Protein AF-A0A0C9XAR7-F1 (afdb_monomer)

Sequence (358 aa):
MSEPEGSLRTRGPNNNNMKGKNQYKDRPPPDDPQVAELLKKYHREGITDRKVLSQLFASEHGLTLSESTIVRRKKKLGLRASRLTTLELSCDVKRQLVLDQMAKDPKGLIGPRTVKQGIFKDTGVQLTRDWIIEEMRKIDPVGYAARGSKHVKARREQRLAEVGIPSSLSSGLTRELVLSSDLSEPQTMIPADMPTISSDRHPESPRGPSLINDIHSLDAVSSANPVTPEPLPLHLIDEDEDSDPDTGGYPGHSDQTIPNQITRQAHANLSSAPALRSGSLLPSSVHPPSASLTALLNVLETATPNIFGLTQQLSQVDASNGEFRDPKAYETIMRCLEAAALLERQLSRLASGLQSQR

Solvent-accessible surface area (backbone atoms only — not comparable to full-atom values): 24110 Å² total; per-residue (Å²): 139,83,82,81,83,78,80,80,77,74,80,68,91,80,72,90,55,91,78,70,73,66,96,55,83,72,46,77,64,97,83,41,64,69,61,54,52,50,53,52,51,38,44,72,73,66,57,74,57,45,67,62,48,30,50,48,33,37,72,78,67,70,38,66,52,54,48,68,56,50,53,54,52,31,59,75,69,66,62,74,56,29,66,60,50,47,67,73,47,54,70,66,61,56,50,48,50,52,49,60,49,49,66,74,37,85,84,43,73,76,47,54,71,56,42,46,50,49,40,27,69,77,69,70,49,46,58,41,61,66,61,46,46,54,49,45,40,70,78,35,50,67,47,46,58,70,56,38,63,62,64,61,47,50,53,49,49,50,53,32,52,76,73,67,46,61,71,81,72,69,74,66,75,67,82,71,80,74,82,70,88,72,92,76,85,78,87,76,86,76,84,88,84,80,86,85,80,85,75,91,78,86,87,89,80,84,88,78,87,85,81,85,79,89,77,84,85,77,80,90,80,90,80,92,79,94,78,80,93,74,86,82,77,89,76,82,81,80,85,78,86,81,80,86,86,83,82,81,83,77,85,89,84,77,95,73,87,78,82,90,73,89,76,84,81,80,84,84,77,91,76,82,84,84,89,87,86,89,83,84,90,88,83,90,82,88,71,75,84,59,70,65,56,60,51,49,49,54,52,49,62,66,50,46,64,57,50,53,54,49,51,54,52,52,56,59,50,73,74,45,98,60,78,84,83,48,69,68,58,54,52,51,51,52,53,50,55,51,53,50,54,52,50,53,54,52,52,51,51,53,56,53,53,59,61,76,77,109

Radius of gyration: 37.09 Å; Cα contacts (8 Å, |Δi|>4): 119; chains: 1; bounding box: 87×111×84 Å

pLDDT: mean 70.78, std 21.52, range [31.39, 98.44]

Foldseek 3Di:
DDDDPDPPPPPPPPPPPPVPPPVPPQADDLPDVVLLVVLVVCLLVVNDQLVVVQVCCCPVVVHRDDSVSSVVSCVVSVSDDQVVLQVPDDPVVVLVLLVVLCVVPPVLQDALVNSQNVSCNVPVHGHDSVSSLVSCCVVCVPSSVVNDCPVVVVVVCVVCVVVVNDPVVVPPPPDPPPPPDDDDDDDDDDDDDDDDDDDDDDDDDDDDDDDDDDDDDDDDDDDDDDDDDDDDDDDDDDDDDDDDDDPDDDDDDDDDDDDDDPDDDDDDDDDDDDDDDDDDDDDDDPDDPPPVVVVVVVVVVVVVVVVVVVVVVVVVVVVDPDDPPDVVVVVVVVVVVVVVVVVVVVVVVVVVVVVVVD

Mean predicted aligned error: 20.39 Å

Secondary structure (DSSP, 8-state):
-----------------TT---S-TTSPPTT-HHHHHHHHHHHHTT---HHHHHHHHHHHH-----HHHHHHHHHHTT---HHHHHHHS-HHHHHHHHHHHHHT-TT----HHHHHHHHHHHH-PPPPHHHHHHHHHHH-HHHHHHTSTHHHHHHHHHHHHHTT--GGGTS--S---------------PPP----------------PPPP-----------------PPPP--------------PPPPP----------------------------------PPPPHHHHHHHHHHHHHHHHHHHHHHHHHHHHT--S----HHHHHHHHHHHHHHHHHHHHHHHHHHHHHTT-

Structure (mmCIF, N/CA/C/O backbone):
data_AF-A0A0C9XAR7-F1
#
_entry.id   AF-A0A0C9XAR7-F1
#
loop_
_atom_site.group_PDB
_atom_site.id
_atom_site.type_symbol
_atom_site.label_atom_id
_atom_site.label_alt_id
_atom_site.label_comp_id
_atom_site.label_asym_id
_atom_site.label_entity_id
_atom_site.label_seq_id
_atom_site.pdbx_PDB_ins_code
_atom_site.Cartn_x
_atom_site.Cartn_y
_atom_site.Cartn_z
_atom_site.occupancy
_atom_site.B_iso_or_equiv
_atom_site.auth_seq_id
_atom_site.auth_comp_id
_atom_site.auth_asym_id
_atom_site.auth_atom_id
_atom_site.pdbx_PDB_model_num
ATOM 1 N N . MET A 1 1 ? 21.307 28.145 50.675 1.00 57.41 1 MET A N 1
ATOM 2 C CA . MET A 1 1 ? 20.832 27.838 49.314 1.00 57.41 1 MET A CA 1
ATOM 3 C C . MET A 1 1 ? 19.444 27.270 49.474 1.00 57.41 1 MET A C 1
ATOM 5 O O . MET A 1 1 ? 19.305 26.228 50.095 1.00 57.41 1 MET A O 1
ATOM 9 N N . SER A 1 2 ? 18.445 28.059 49.096 1.00 62.19 2 SER A N 1
ATOM 10 C CA . SER A 1 2 ? 17.039 27.835 49.428 1.00 62.19 2 SER A CA 1
ATOM 11 C C . SER A 1 2 ? 16.349 27.219 48.219 1.00 62.19 2 SER A C 1
ATOM 13 O O . SER A 1 2 ? 16.335 27.839 47.157 1.00 62.19 2 SER A O 1
ATOM 15 N N . GLU A 1 3 ? 15.825 26.006 48.365 1.00 58.06 3 GLU A N 1
ATOM 16 C CA . GLU A 1 3 ? 15.048 25.356 47.312 1.00 58.06 3 GLU A CA 1
ATOM 17 C C . GLU A 1 3 ? 13.657 26.003 47.193 1.00 58.06 3 GLU A C 1
ATOM 19 O O . GLU A 1 3 ? 13.023 26.279 48.216 1.00 58.06 3 GLU A O 1
ATOM 24 N N . PRO A 1 4 ? 13.170 26.284 45.971 1.00 71.69 4 PRO A N 1
ATOM 25 C CA . PRO A 1 4 ? 11.838 26.829 45.772 1.00 71.69 4 PRO A CA 1
ATOM 26 C C . PRO A 1 4 ? 10.794 25.716 45.920 1.00 71.69 4 PRO A C 1
ATOM 28 O O . PRO A 1 4 ? 10.726 24.797 45.104 1.00 71.69 4 PRO A O 1
ATOM 31 N N . GLU A 1 5 ? 9.955 25.817 46.952 1.00 65.44 5 GLU A N 1
ATOM 32 C CA . GLU A 1 5 ? 8.804 24.934 47.138 1.00 65.44 5 GLU A CA 1
ATOM 33 C C . GLU A 1 5 ? 7.846 25.027 45.941 1.00 65.44 5 GLU A C 1
ATOM 35 O O . GLU A 1 5 ? 7.161 26.029 45.709 1.00 65.44 5 GLU A O 1
ATOM 40 N N . GLY A 1 6 ? 7.813 23.950 45.158 1.00 63.31 6 GLY A N 1
ATOM 41 C CA . GLY A 1 6 ? 6.920 23.777 44.025 1.00 63.31 6 GLY A CA 1
ATOM 42 C C . GLY A 1 6 ? 5.463 23.718 44.475 1.00 63.31 6 GLY A C 1
ATOM 43 O O . GLY A 1 6 ? 5.009 22.736 45.058 1.00 63.31 6 GLY A O 1
ATOM 44 N N . SER A 1 7 ? 4.718 24.775 44.154 1.00 65.12 7 SER A N 1
ATOM 45 C CA . SER A 1 7 ? 3.269 24.878 44.321 1.00 65.12 7 SER A CA 1
ATOM 46 C C . SER A 1 7 ? 2.553 23.703 43.640 1.00 65.12 7 SER A C 1
ATOM 48 O O . SER A 1 7 ? 2.389 23.662 42.417 1.00 65.12 7 SER A O 1
ATOM 50 N N . LEU A 1 8 ? 2.105 22.742 44.451 1.00 60.34 8 LEU A N 1
ATOM 51 C CA . LEU A 1 8 ? 1.220 21.652 44.053 1.00 60.34 8 LEU A CA 1
ATOM 52 C C . LEU A 1 8 ? -0.127 22.238 43.614 1.00 60.34 8 LEU A C 1
ATOM 54 O O . LEU A 1 8 ? -1.060 22.380 44.404 1.00 60.34 8 LEU A O 1
ATOM 58 N N . ARG A 1 9 ? -0.242 22.582 42.329 1.00 60.28 9 ARG A N 1
ATOM 59 C CA . ARG A 1 9 ? -1.528 22.870 41.691 1.00 60.28 9 ARG A CA 1
ATOM 60 C C . ARG A 1 9 ? -2.338 21.579 41.653 1.00 60.28 9 ARG A C 1
ATOM 62 O O . ARG A 1 9 ? -2.261 20.805 40.699 1.00 60.28 9 ARG A O 1
ATOM 69 N N . THR A 1 10 ? -3.120 21.347 42.699 1.00 63.69 10 THR A N 1
ATOM 70 C CA . THR A 1 10 ? -4.177 20.343 42.715 1.00 63.69 10 THR A CA 1
ATOM 71 C C . THR A 1 10 ? -5.130 20.653 41.563 1.00 63.69 10 THR A C 1
ATOM 73 O O . THR A 1 10 ? -5.912 21.603 41.597 1.00 63.69 10 THR A O 1
ATOM 76 N N . ARG A 1 11 ? -5.033 19.879 40.476 1.00 60.44 11 ARG A N 1
ATOM 77 C CA . ARG A 1 11 ? -6.047 19.881 39.419 1.00 60.44 11 ARG A CA 1
ATOM 78 C C . ARG A 1 11 ? -7.356 19.447 40.074 1.00 60.44 11 ARG A C 1
ATOM 80 O O . ARG A 1 11 ? -7.547 18.264 40.342 1.00 60.44 11 ARG A O 1
ATOM 87 N N . GLY A 1 12 ? -8.217 20.416 40.379 1.00 58.72 12 GLY A N 1
ATOM 88 C CA . GLY A 1 12 ? -9.556 20.157 40.892 1.00 58.72 12 GLY A CA 1
ATOM 89 C C . GLY A 1 12 ? -10.307 19.190 39.966 1.00 58.72 12 GLY A C 1
ATOM 90 O O . GLY A 1 12 ? -10.039 19.176 38.758 1.00 58.72 12 GLY A O 1
ATOM 91 N N . PRO A 1 13 ? -11.221 18.363 40.503 1.00 62.16 13 PRO A N 1
ATOM 92 C CA . PRO A 1 13 ? -11.974 17.366 39.748 1.00 62.16 13 PRO A CA 1
ATOM 93 C C . PRO A 1 13 ? -13.014 18.042 38.837 1.00 62.16 13 PRO A C 1
ATOM 95 O O . PRO A 1 13 ? -14.219 17.925 39.032 1.00 62.16 13 PRO A O 1
ATOM 98 N N . ASN A 1 14 ? -12.556 18.752 37.807 1.00 60.78 14 ASN A N 1
ATOM 99 C CA . ASN A 1 14 ? -13.403 19.414 36.823 1.00 60.78 14 ASN A CA 1
ATOM 100 C C . ASN A 1 14 ? -13.817 18.413 35.738 1.00 60.78 14 ASN A C 1
ATOM 102 O O . ASN A 1 14 ? -13.461 18.550 34.570 1.00 60.78 14 ASN A O 1
ATOM 106 N N . ASN A 1 15 ? -14.581 17.390 36.121 1.00 62.38 15 ASN A N 1
ATOM 107 C CA . ASN A 1 15 ? -15.387 16.631 35.170 1.00 62.38 15 ASN A CA 1
ATOM 108 C C . ASN A 1 15 ? -16.826 17.166 35.231 1.00 62.38 15 ASN A C 1
ATOM 110 O O . ASN A 1 15 ? -17.694 16.600 35.892 1.00 62.38 15 ASN A O 1
ATOM 114 N N . ASN A 1 16 ? -17.059 18.304 34.568 1.00 60.28 16 ASN A N 1
ATOM 115 C CA . ASN A 1 16 ? -18.319 19.063 34.556 1.00 60.28 16 ASN A CA 1
ATOM 116 C C . ASN A 1 16 ? -19.458 18.377 33.764 1.00 60.28 16 ASN A C 1
ATOM 118 O O . ASN A 1 16 ? -20.191 19.032 33.027 1.00 60.28 16 ASN A O 1
ATOM 122 N N . ASN A 1 17 ? -19.651 17.063 33.908 1.00 68.44 17 ASN A N 1
ATOM 123 C CA . ASN A 1 17 ? -20.821 16.360 33.376 1.00 68.44 17 ASN A CA 1
ATOM 124 C C . ASN A 1 17 ? -21.674 15.765 34.507 1.00 68.44 17 ASN A C 1
ATOM 126 O O . ASN A 1 17 ? -21.814 14.548 34.616 1.00 68.44 17 ASN A O 1
ATOM 130 N N . MET A 1 18 ? -22.287 16.622 35.338 1.00 66.94 18 MET A N 1
ATOM 131 C CA . MET A 1 18 ? -23.136 16.198 36.471 1.00 66.94 18 MET A CA 1
ATOM 132 C C . MET A 1 18 ? -24.306 15.280 36.076 1.00 66.94 18 MET A C 1
ATOM 134 O O . MET A 1 18 ? -24.831 14.561 36.918 1.00 66.94 18 MET A O 1
ATOM 138 N N . LYS A 1 19 ? -24.730 15.279 34.803 1.00 73.56 19 LYS A N 1
ATOM 139 C CA . LYS A 1 19 ? -25.825 14.421 34.321 1.00 73.56 19 LYS A CA 1
ATOM 140 C C . LYS A 1 19 ? -25.364 13.032 33.869 1.00 73.56 19 LYS A C 1
ATOM 142 O O . LYS A 1 19 ? -26.217 12.229 33.502 1.00 73.56 19 LYS A O 1
ATOM 147 N N . GLY A 1 20 ? -24.055 12.763 33.800 1.00 68.06 20 GLY A N 1
ATOM 148 C CA . GLY A 1 20 ? -23.508 11.472 33.357 1.00 68.06 20 GLY A CA 1
ATOM 149 C C . GLY A 1 20 ? -23.919 11.052 31.938 1.00 68.06 20 GLY A C 1
ATOM 150 O O . GLY A 1 20 ? -23.687 9.916 31.527 1.00 68.06 20 GLY A O 1
ATOM 151 N N . LYS A 1 21 ? -24.541 11.947 31.157 1.00 70.75 21 LYS A N 1
ATOM 152 C CA . LYS A 1 21 ? -24.897 11.683 29.764 1.00 70.75 21 LYS A CA 1
ATOM 153 C C . LYS A 1 21 ? -23.634 11.849 28.938 1.00 70.75 21 LYS A C 1
ATOM 155 O O . LYS A 1 21 ? -23.350 12.925 28.419 1.00 70.75 21 LYS A O 1
ATOM 160 N N . ASN A 1 22 ? -22.846 10.786 28.857 1.00 67.50 22 ASN A N 1
ATOM 161 C CA . ASN A 1 22 ? -21.775 10.701 27.881 1.00 67.50 22 ASN A CA 1
ATOM 162 C C . ASN A 1 22 ? -22.430 10.802 26.502 1.00 67.50 22 ASN A C 1
ATOM 164 O O . ASN A 1 22 ? -23.249 9.960 26.138 1.00 67.50 22 ASN A O 1
ATOM 168 N N . GLN A 1 23 ? -22.088 11.841 25.742 1.00 71.56 23 GLN A N 1
ATOM 169 C CA . GLN A 1 23 ? -22.629 12.128 24.405 1.00 71.56 23 GLN A CA 1
ATOM 170 C C . GLN A 1 23 ? -22.247 11.064 23.349 1.00 71.56 23 GLN A C 1
ATOM 172 O O . GLN A 1 23 ? -22.413 11.274 22.155 1.00 71.56 23 GLN A O 1
ATOM 177 N N . TYR A 1 24 ? -21.718 9.918 23.781 1.00 73.62 24 TYR A N 1
ATOM 178 C CA . TYR A 1 24 ? -21.058 8.915 22.956 1.00 73.62 24 TYR A CA 1
ATOM 179 C C . TYR A 1 24 ? -21.562 7.500 23.264 1.00 73.62 24 TYR A C 1
ATOM 181 O O . TYR A 1 24 ? -20.757 6.578 23.340 1.00 73.62 24 TYR A O 1
ATOM 189 N N . LYS A 1 25 ? -22.875 7.320 23.474 1.00 75.62 25 LYS A N 1
ATOM 190 C CA . LYS A 1 25 ? -23.454 5.984 23.720 1.00 75.62 25 LYS A CA 1
ATOM 191 C C . LYS A 1 25 ? -23.149 4.995 22.591 1.00 75.62 25 LYS A C 1
ATOM 193 O O . LYS A 1 25 ? -22.900 3.832 22.870 1.00 75.62 25 LYS A O 1
ATOM 198 N N . ASP A 1 26 ? -23.073 5.490 21.359 1.00 82.69 26 ASP A N 1
ATOM 199 C CA . ASP A 1 26 ? -22.912 4.654 20.165 1.00 82.69 26 ASP A CA 1
ATOM 200 C C . ASP A 1 26 ? -21.450 4.508 19.715 1.00 82.69 26 ASP A C 1
ATOM 202 O O . ASP A 1 26 ? -21.179 4.049 18.605 1.00 82.69 26 ASP A O 1
ATOM 206 N N . ARG A 1 27 ? -20.476 4.938 20.534 1.00 86.81 27 ARG A N 1
ATOM 207 C CA . ARG A 1 27 ? -19.058 4.776 20.193 1.00 86.81 27 ARG A CA 1
ATOM 208 C C . ARG A 1 27 ? -18.500 3.497 20.808 1.00 86.81 27 ARG A C 1
ATOM 210 O O . ARG A 1 27 ? -18.524 3.371 22.033 1.00 86.81 27 ARG A O 1
ATOM 217 N N . PRO A 1 28 ? -17.909 2.601 19.998 1.00 92.88 28 PRO A N 1
ATOM 218 C CA . PRO A 1 28 ? -17.236 1.431 20.534 1.00 92.88 28 PRO A CA 1
ATOM 219 C C . PRO A 1 28 ? -16.065 1.851 21.434 1.00 92.88 28 PRO A C 1
ATOM 221 O O . PRO A 1 28 ? -15.423 2.885 21.172 1.00 92.88 28 PRO A O 1
ATOM 224 N N . PRO A 1 29 ? -15.735 1.050 22.462 1.00 93.38 29 PRO A N 1
ATOM 225 C CA . PRO A 1 29 ? -14.627 1.335 23.362 1.00 93.38 29 PRO A CA 1
ATOM 226 C C . PRO A 1 29 ? -13.307 1.492 22.582 1.00 93.38 29 PRO A C 1
ATOM 228 O O . PRO A 1 29 ? -13.170 0.979 21.463 1.00 93.38 29 PRO A O 1
ATOM 231 N N . PRO A 1 30 ? -12.328 2.244 23.120 1.00 90.88 30 PRO A N 1
ATOM 232 C CA . PRO A 1 30 ? -11.085 2.560 22.412 1.00 90.88 30 PRO A CA 1
ATOM 233 C C . PRO A 1 30 ? -10.303 1.313 21.974 1.00 90.88 30 PRO A C 1
ATOM 235 O O . PRO A 1 30 ? -9.694 1.340 20.904 1.00 90.88 30 PRO A O 1
ATOM 238 N N . ASP A 1 31 ? -10.395 0.236 22.757 1.00 93.75 31 ASP A N 1
ATOM 239 C CA . ASP A 1 31 ? -9.683 -1.032 22.565 1.00 93.75 31 ASP A CA 1
ATOM 240 C C . ASP A 1 31 ? -10.602 -2.172 22.111 1.00 93.75 31 ASP A C 1
ATOM 242 O O . ASP A 1 31 ? -10.352 -3.339 22.392 1.00 93.75 31 ASP A O 1
ATOM 246 N N . ASP A 1 32 ? -11.674 -1.829 21.397 1.00 96.94 32 ASP A N 1
ATOM 247 C CA . ASP A 1 32 ? -12.571 -2.814 20.796 1.00 96.94 32 ASP A CA 1
ATOM 248 C C . ASP A 1 32 ? -11.818 -3.723 19.790 1.00 96.94 32 ASP A C 1
ATOM 250 O O . ASP A 1 32 ? -11.313 -3.211 18.773 1.00 96.94 32 ASP A O 1
ATOM 254 N N . PRO A 1 33 ? -11.741 -5.050 20.035 1.00 97.06 33 PRO A N 1
ATOM 255 C CA . PRO A 1 33 ? -11.048 -5.988 19.155 1.00 97.06 33 PRO A CA 1
ATOM 256 C C . PRO A 1 33 ? -11.701 -6.085 17.772 1.00 97.06 33 PRO A C 1
ATOM 258 O O . PRO A 1 33 ? -10.983 -6.202 16.777 1.00 97.06 33 PRO A O 1
ATOM 261 N N . GLN A 1 34 ? -13.027 -5.937 17.671 1.00 97.50 34 GLN A N 1
ATOM 262 C CA . GLN A 1 34 ? -13.748 -6.022 16.400 1.00 97.50 34 GLN A CA 1
ATOM 263 C C . GLN A 1 34 ? -13.317 -4.895 15.454 1.00 97.50 34 GLN A C 1
ATOM 265 O O . GLN A 1 34 ? -13.030 -5.118 14.277 1.00 97.50 34 GLN A O 1
ATOM 270 N N . VAL A 1 35 ? -13.182 -3.671 15.976 1.00 97.75 35 VAL A N 1
ATOM 271 C CA . VAL A 1 35 ? -12.696 -2.529 15.186 1.00 97.75 35 VAL A CA 1
ATOM 272 C C . VAL A 1 35 ? -11.256 -2.752 14.725 1.00 97.75 35 VAL A C 1
ATOM 274 O O . VAL A 1 35 ? -10.903 -2.384 13.603 1.00 97.75 35 VAL A O 1
ATOM 277 N N . ALA A 1 36 ? -10.415 -3.353 15.569 1.00 97.75 36 ALA A N 1
ATOM 278 C CA . ALA A 1 36 ? -9.033 -3.647 15.209 1.00 97.75 36 ALA A CA 1
ATOM 279 C C . ALA A 1 36 ? -8.935 -4.689 14.083 1.00 97.75 36 ALA A C 1
ATOM 281 O O . ALA A 1 36 ? -8.142 -4.511 13.154 1.00 97.75 36 ALA A O 1
ATOM 282 N N . GLU A 1 37 ? -9.749 -5.742 14.132 1.00 97.88 37 GLU A N 1
ATOM 283 C CA . GLU A 1 37 ? -9.834 -6.759 13.082 1.00 97.88 37 GLU A CA 1
ATOM 284 C C . GLU A 1 37 ? -10.336 -6.178 11.760 1.00 97.88 37 GLU A C 1
ATOM 286 O O . GLU A 1 37 ? -9.707 -6.392 10.722 1.00 97.88 37 GLU A O 1
ATOM 291 N N . LEU A 1 38 ? -11.395 -5.365 11.797 1.00 98.19 38 LEU A N 1
ATOM 292 C CA . LEU A 1 38 ? -11.927 -4.692 10.611 1.00 98.19 38 LEU A CA 1
ATOM 293 C C . LEU A 1 38 ? -10.901 -3.745 9.981 1.00 98.19 38 LEU A C 1
ATOM 295 O O . LEU A 1 38 ? -10.700 -3.768 8.768 1.00 98.19 38 LEU A O 1
ATOM 299 N N . LEU A 1 39 ? -10.186 -2.951 10.786 1.00 97.81 39 LEU A N 1
ATOM 300 C CA . LEU A 1 39 ? -9.121 -2.086 10.270 1.00 97.81 39 LEU A CA 1
ATOM 301 C C . LEU A 1 39 ? -8.002 -2.891 9.601 1.00 97.81 39 LEU A C 1
ATOM 303 O O . LEU A 1 39 ? -7.515 -2.483 8.547 1.00 97.81 39 LEU A O 1
ATOM 307 N N . LYS A 1 40 ? -7.606 -4.035 10.173 1.00 96.75 40 LYS A N 1
ATOM 308 C CA . LYS A 1 40 ? -6.619 -4.936 9.557 1.00 96.75 40 LYS A CA 1
ATOM 309 C C . LYS A 1 40 ? -7.149 -5.542 8.257 1.00 96.75 40 LYS A C 1
ATOM 311 O O . LYS A 1 40 ? -6.403 -5.594 7.280 1.00 96.75 40 LYS A O 1
ATOM 316 N N . LYS A 1 41 ? -8.418 -5.964 8.227 1.00 96.81 41 LYS A N 1
ATOM 317 C CA . LYS A 1 41 ? -9.089 -6.507 7.037 1.00 96.81 41 LYS A CA 1
ATOM 318 C C . LYS A 1 41 ? -9.076 -5.494 5.891 1.00 96.81 41 LYS A C 1
ATOM 320 O O . LYS A 1 41 ? -8.473 -5.762 4.857 1.00 96.81 41 LYS A O 1
ATOM 325 N N . TYR A 1 42 ? -9.625 -4.301 6.106 1.00 97.00 42 TYR A N 1
ATOM 326 C CA . TYR A 1 42 ? -9.653 -3.260 5.076 1.00 97.00 42 TYR A CA 1
ATOM 327 C C . TYR A 1 42 ? -8.260 -2.785 4.676 1.00 97.00 42 TYR A C 1
ATOM 329 O O . TYR A 1 42 ? -8.022 -2.469 3.510 1.00 97.00 42 TYR A O 1
ATOM 337 N N . HIS A 1 43 ? -7.312 -2.777 5.619 1.00 95.94 43 HIS A N 1
ATOM 338 C CA . HIS A 1 43 ? -5.928 -2.496 5.279 1.00 95.94 43 HIS A CA 1
ATOM 339 C C . HIS A 1 43 ? -5.407 -3.520 4.272 1.00 95.94 43 HIS A C 1
ATOM 341 O O . HIS A 1 43 ? -4.941 -3.086 3.230 1.00 95.94 43 HIS A O 1
ATOM 347 N N . ARG A 1 44 ? -5.563 -4.834 4.511 1.00 93.44 44 ARG A N 1
ATOM 348 C CA . ARG A 1 44 ? -5.171 -5.912 3.572 1.00 93.44 44 ARG A CA 1
ATOM 349 C C . ARG A 1 44 ? -5.850 -5.804 2.202 1.00 93.44 44 ARG A C 1
ATOM 351 O O . ARG A 1 44 ? -5.252 -6.171 1.197 1.00 93.44 44 ARG A O 1
ATOM 358 N N . GLU A 1 45 ? -7.057 -5.253 2.146 1.00 93.81 45 GLU A N 1
ATOM 359 C CA . GLU A 1 45 ? -7.769 -4.957 0.892 1.00 93.81 45 GLU A CA 1
ATOM 360 C C . GLU A 1 45 ? -7.237 -3.697 0.174 1.00 93.81 45 GLU A C 1
ATOM 362 O O . GLU A 1 45 ? -7.612 -3.402 -0.960 1.00 93.81 45 GLU A O 1
ATOM 367 N N . GLY A 1 46 ? -6.325 -2.952 0.804 1.00 91.75 46 GLY A N 1
ATOM 368 C CA . GLY A 1 46 ? -5.726 -1.722 0.283 1.00 91.75 46 GLY A CA 1
ATOM 369 C C . GLY A 1 46 ? -6.558 -0.466 0.557 1.00 91.75 46 GLY A C 1
ATOM 370 O O . GLY A 1 46 ? -6.194 0.624 0.103 1.00 91.75 46 GLY A O 1
ATOM 371 N N . ILE A 1 47 ? -7.647 -0.583 1.318 1.00 95.06 47 ILE A N 1
ATOM 372 C CA . ILE A 1 47 ? -8.539 0.523 1.667 1.00 95.06 47 ILE A CA 1
ATOM 373 C C . ILE A 1 47 ? -7.950 1.251 2.874 1.00 95.06 47 ILE A C 1
ATOM 375 O O . ILE A 1 47 ? -7.999 0.796 4.016 1.00 95.06 47 ILE A O 1
ATOM 379 N N . THR A 1 48 ? -7.335 2.404 2.613 1.00 94.50 48 THR A N 1
ATOM 380 C CA . THR A 1 48 ? -6.607 3.168 3.638 1.00 94.50 48 THR A CA 1
ATOM 381 C C . THR A 1 48 ? -7.165 4.557 3.911 1.00 94.50 48 THR A C 1
ATOM 383 O O . THR A 1 48 ? -6.790 5.140 4.936 1.00 94.50 48 THR A O 1
ATOM 386 N N . ASP A 1 49 ? -8.046 5.068 3.049 1.00 95.00 49 ASP A N 1
ATOM 387 C CA . ASP A 1 49 ? -8.667 6.380 3.213 1.00 95.00 49 ASP A CA 1
ATOM 388 C C . ASP A 1 49 ? -9.622 6.377 4.413 1.00 95.00 49 ASP A C 1
ATOM 390 O O . ASP A 1 49 ? -10.530 5.555 4.517 1.00 95.00 49 ASP A O 1
ATOM 394 N N . ARG A 1 50 ? -9.406 7.317 5.333 1.00 97.12 50 ARG A N 1
ATOM 395 C CA . ARG A 1 50 ? -10.182 7.454 6.568 1.00 97.12 50 ARG A CA 1
ATOM 396 C C . ARG A 1 50 ? -11.651 7.797 6.310 1.00 97.12 50 ARG A C 1
ATOM 398 O O . ARG A 1 50 ? -12.491 7.374 7.098 1.00 97.12 50 ARG A O 1
ATOM 4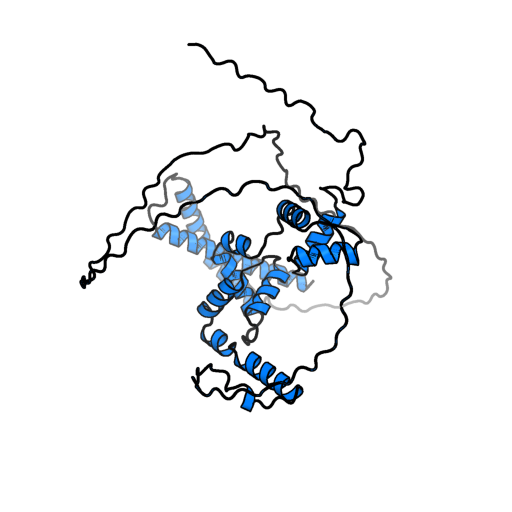05 N N . LYS A 1 51 ? -11.956 8.517 5.223 1.00 97.62 51 LYS A N 1
ATOM 406 C CA . LYS A 1 51 ? -13.335 8.868 4.842 1.00 97.62 51 LYS A CA 1
ATOM 407 C C . LYS A 1 51 ? -14.104 7.636 4.392 1.00 97.62 51 LYS A C 1
ATOM 409 O O . LYS A 1 51 ? -15.168 7.342 4.927 1.00 97.62 51 LYS A O 1
ATOM 414 N N . VAL A 1 52 ? -13.500 6.882 3.475 1.00 97.88 52 VAL A N 1
ATOM 415 C CA . VAL A 1 52 ? -14.050 5.621 2.964 1.00 97.88 52 VAL A CA 1
ATOM 416 C C . VAL A 1 52 ? -14.221 4.616 4.100 1.00 97.88 52 VAL A C 1
ATOM 418 O O . VAL A 1 52 ? -15.280 4.018 4.229 1.00 97.88 52 VAL A O 1
ATOM 421 N N . LEU A 1 53 ? -13.226 4.487 4.985 1.00 98.00 53 LEU A N 1
ATOM 422 C CA . LEU A 1 53 ? -13.341 3.617 6.156 1.00 98.00 53 LEU A CA 1
ATOM 423 C C . LEU A 1 53 ? -14.495 4.044 7.073 1.00 98.00 53 LEU A C 1
ATOM 425 O O . LEU A 1 53 ? -15.281 3.198 7.467 1.00 98.00 53 LEU A O 1
ATOM 429 N N . SER A 1 54 ? -14.652 5.332 7.390 1.00 97.81 54 SER A N 1
ATOM 430 C CA . SER A 1 54 ? -15.770 5.797 8.231 1.00 97.81 54 SER A CA 1
ATOM 431 C C . SER A 1 54 ? -17.134 5.419 7.635 1.00 97.81 54 SER A C 1
ATOM 433 O O . SER A 1 54 ? -17.993 4.897 8.345 1.00 97.81 54 SER A O 1
ATOM 435 N N . GLN A 1 55 ? -17.293 5.581 6.318 1.00 98.12 55 GLN A N 1
ATOM 436 C CA . GLN A 1 55 ? -18.505 5.185 5.597 1.00 98.12 55 GLN A CA 1
ATOM 437 C C . GLN A 1 55 ? -18.728 3.665 5.604 1.00 98.12 55 GLN A C 1
ATOM 439 O O . GLN A 1 55 ? -19.849 3.221 5.846 1.00 98.12 55 GLN A O 1
ATOM 444 N N . LEU A 1 56 ? -17.681 2.861 5.389 1.00 98.25 56 LEU A N 1
ATOM 445 C CA . LEU A 1 56 ? -17.763 1.393 5.417 1.00 98.25 56 LEU A CA 1
ATOM 446 C C . LEU A 1 56 ? -18.124 0.864 6.808 1.00 98.25 56 LEU A C 1
ATOM 448 O O . LEU A 1 56 ? -18.958 -0.025 6.941 1.00 98.25 56 LEU A O 1
ATOM 452 N N . PHE A 1 57 ? -17.542 1.433 7.864 1.00 97.75 57 PHE A N 1
ATOM 453 C CA . PHE A 1 57 ? -17.872 1.052 9.238 1.00 97.75 57 PHE A CA 1
ATOM 454 C C . PHE A 1 57 ? -19.336 1.356 9.578 1.00 97.75 57 PHE A C 1
ATOM 456 O O . PHE A 1 57 ? -19.994 0.520 10.195 1.00 97.75 57 PHE A O 1
ATOM 463 N N . ALA A 1 58 ? -19.862 2.502 9.135 1.00 96.88 58 ALA A N 1
ATOM 464 C CA . ALA A 1 58 ? -21.257 2.866 9.363 1.00 96.88 58 ALA A CA 1
ATOM 465 C C . ALA A 1 58 ? -22.237 2.005 8.543 1.00 96.88 58 ALA A C 1
ATOM 467 O O . ALA A 1 58 ? -23.236 1.544 9.085 1.00 96.88 58 ALA A O 1
ATOM 468 N N . SER A 1 59 ? -21.949 1.779 7.257 1.00 97.69 59 SER A N 1
ATOM 469 C CA . SER A 1 59 ? -22.858 1.081 6.333 1.00 97.69 59 SER A CA 1
ATOM 470 C C . SER A 1 59 ? -22.864 -0.438 6.497 1.00 97.69 59 SER A C 1
ATOM 472 O O . SER A 1 59 ? -23.935 -1.034 6.504 1.00 97.69 59 SER A O 1
ATOM 474 N N . GLU A 1 60 ? -21.699 -1.069 6.648 1.00 98.06 60 GLU A N 1
ATOM 475 C CA . GLU A 1 60 ? -21.605 -2.533 6.711 1.00 98.06 60 GLU A CA 1
ATOM 476 C C . GLU A 1 60 ? -21.688 -3.081 8.139 1.00 98.06 60 GLU A C 1
ATOM 478 O O . GLU A 1 60 ? -22.210 -4.172 8.347 1.00 98.06 60 GLU A O 1
ATOM 483 N N . HIS A 1 61 ? -21.167 -2.340 9.125 1.00 97.19 61 HIS A N 1
ATOM 484 C CA . HIS A 1 61 ? -21.002 -2.837 10.502 1.00 97.19 61 HIS A CA 1
ATOM 485 C C . HIS A 1 61 ? -21.865 -2.091 11.524 1.00 97.19 61 HIS A C 1
ATOM 487 O O . HIS A 1 61 ? -21.864 -2.459 12.695 1.00 97.19 61 HIS A O 1
ATOM 493 N N . GLY A 1 62 ? -22.577 -1.033 11.117 1.00 96.06 62 GLY A N 1
ATOM 494 C CA . GLY A 1 62 ? -23.371 -0.199 12.026 1.00 96.06 62 GLY A CA 1
ATOM 495 C C . GLY A 1 62 ? -22.535 0.568 13.060 1.00 96.06 62 GLY A C 1
ATOM 496 O O . GLY A 1 62 ? -23.057 0.987 14.090 1.00 96.06 62 GLY A O 1
ATOM 497 N N . LEU A 1 63 ? -21.231 0.748 12.815 1.00 95.56 63 LEU A N 1
ATOM 498 C CA . LEU A 1 63 ? -20.295 1.386 13.741 1.00 95.56 63 LEU A CA 1
ATOM 499 C C . LEU A 1 63 ? -20.006 2.831 13.322 1.00 95.56 63 LEU A C 1
ATOM 501 O O . LEU A 1 63 ? -19.304 3.092 12.344 1.00 95.56 63 LEU A O 1
ATOM 505 N N . THR A 1 64 ? -20.474 3.793 14.115 1.00 95.69 64 THR A N 1
ATOM 506 C CA . THR A 1 64 ? -20.241 5.219 13.845 1.00 95.69 64 THR A CA 1
ATOM 507 C C . THR A 1 64 ? -18.884 5.670 14.401 1.00 95.69 64 THR A C 1
ATOM 509 O O . THR A 1 64 ? -18.756 6.084 15.556 1.00 95.69 64 THR A O 1
ATOM 512 N N . LEU A 1 65 ? -17.838 5.608 13.570 1.00 96.19 65 LEU A N 1
ATOM 513 C CA . LEU A 1 65 ? -16.485 6.074 13.905 1.00 96.19 65 LEU A CA 1
ATOM 514 C C . LEU A 1 65 ? -16.134 7.382 13.190 1.00 96.19 65 LEU A C 1
ATOM 516 O O . LEU A 1 65 ? -16.254 7.483 11.970 1.00 96.19 65 LEU A O 1
ATOM 520 N N . SER A 1 66 ? -15.605 8.363 13.931 1.00 96.38 66 SER A N 1
ATOM 521 C CA . SER A 1 66 ? -15.043 9.575 13.322 1.00 96.38 66 SER A CA 1
ATOM 522 C C . SER A 1 66 ? -13.729 9.281 12.585 1.00 96.38 66 SER A C 1
ATOM 524 O O . SER A 1 66 ? -12.943 8.427 13.008 1.00 96.38 66 SER A O 1
ATOM 526 N N . GLU A 1 67 ? -13.428 10.058 11.539 1.00 97.69 67 GLU A N 1
ATOM 527 C CA . GLU A 1 67 ? -12.152 9.985 10.807 1.00 97.69 67 GLU A CA 1
ATOM 528 C C . GLU A 1 67 ? -10.931 10.080 11.743 1.00 97.69 67 GLU A C 1
ATOM 530 O O . GLU A 1 67 ? -9.961 9.333 11.599 1.00 97.69 67 GLU A O 1
ATOM 535 N N . SER A 1 68 ? -10.991 10.973 12.739 1.00 96.81 68 SER A N 1
ATOM 536 C CA . SER A 1 68 ? -9.936 11.160 13.743 1.00 96.81 68 SER A CA 1
ATOM 537 C C . SER A 1 68 ? -9.704 9.907 14.594 1.00 96.81 68 SER A C 1
ATOM 539 O O . SER A 1 68 ? -8.557 9.544 14.870 1.00 96.81 68 SER A O 1
ATOM 541 N N . THR A 1 69 ? -10.777 9.198 14.958 1.00 96.31 69 THR A N 1
ATOM 542 C CA . THR A 1 69 ? -10.704 7.951 15.731 1.00 96.31 69 THR A CA 1
ATOM 543 C C . THR A 1 69 ? -10.046 6.847 14.910 1.00 96.31 69 THR A C 1
ATOM 545 O O . THR A 1 69 ? -9.178 6.139 15.421 1.00 96.31 69 THR A O 1
ATOM 548 N N . ILE A 1 70 ? -10.388 6.743 13.622 1.00 97.25 70 ILE A N 1
ATOM 549 C CA . ILE A 1 70 ? -9.779 5.782 12.694 1.00 97.25 70 ILE A CA 1
ATOM 550 C C . ILE A 1 70 ? -8.273 6.029 12.575 1.00 97.25 70 ILE A C 1
ATOM 552 O O . ILE A 1 70 ? -7.492 5.089 12.699 1.00 97.25 70 ILE A O 1
ATOM 556 N N . VAL A 1 71 ? -7.841 7.284 12.398 1.00 96.56 71 VAL A N 1
ATOM 557 C CA . VAL A 1 71 ? -6.409 7.631 12.319 1.00 96.56 71 VAL A CA 1
ATOM 558 C C . VAL A 1 71 ? -5.669 7.225 13.596 1.00 96.56 71 VAL A C 1
ATOM 560 O O . VAL A 1 71 ? -4.626 6.572 13.514 1.00 96.56 71 VAL A O 1
ATOM 563 N N . ARG A 1 72 ? -6.219 7.545 14.776 1.00 96.38 72 ARG A N 1
ATOM 564 C CA . ARG A 1 72 ? -5.610 7.183 16.067 1.00 96.38 72 ARG A CA 1
ATOM 565 C C . ARG A 1 72 ? -5.501 5.666 16.243 1.00 96.38 72 ARG A C 1
ATOM 567 O O . ARG A 1 72 ? -4.438 5.179 16.624 1.00 96.38 72 ARG A O 1
ATOM 574 N N . ARG A 1 73 ? -6.563 4.916 15.927 1.00 97.06 73 ARG A N 1
ATOM 575 C CA . ARG A 1 73 ? -6.567 3.445 16.023 1.00 97.06 73 ARG A CA 1
ATOM 576 C C . ARG A 1 73 ? -5.612 2.804 15.013 1.00 97.06 73 ARG A C 1
ATOM 578 O O . ARG A 1 73 ? -4.837 1.935 15.395 1.00 97.06 73 ARG A O 1
ATOM 585 N N . LYS A 1 74 ? -5.569 3.281 13.762 1.00 96.69 74 LYS A N 1
ATOM 586 C CA . LYS A 1 74 ? -4.580 2.833 12.762 1.00 96.69 74 LYS A CA 1
ATOM 587 C C . LYS A 1 74 ? -3.146 3.050 13.244 1.00 96.69 74 LYS A C 1
ATOM 589 O O . LYS A 1 74 ? -2.336 2.137 13.118 1.00 96.69 74 LYS A O 1
ATOM 594 N N . LYS A 1 75 ? -2.848 4.218 13.833 1.00 95.75 75 LYS A N 1
ATOM 595 C CA . LYS A 1 75 ? -1.531 4.513 14.423 1.00 95.75 75 LYS A CA 1
ATOM 596 C C . LYS A 1 75 ? -1.188 3.520 15.538 1.00 95.75 75 LYS A C 1
ATOM 598 O O . LYS A 1 75 ? -0.094 2.969 15.514 1.00 95.75 75 LYS A O 1
ATOM 603 N N . LYS A 1 76 ? -2.127 3.243 16.454 1.00 96.19 76 LYS A N 1
ATOM 604 C CA . LYS A 1 76 ? -1.951 2.259 17.543 1.00 96.19 76 LYS A CA 1
ATOM 605 C C . LYS A 1 76 ? -1.691 0.839 17.020 1.00 96.19 76 LYS A C 1
ATOM 607 O O . LYS A 1 76 ? -0.913 0.109 17.615 1.00 96.19 76 LYS A O 1
ATOM 612 N N . LEU A 1 77 ? -2.303 0.469 15.896 1.00 96.00 77 LEU A N 1
ATOM 613 C CA . LEU A 1 77 ? -2.131 -0.840 15.254 1.00 96.00 77 LEU A CA 1
ATOM 614 C C . LEU A 1 77 ? -0.913 -0.928 14.318 1.00 96.00 77 LEU A C 1
ATOM 616 O O . LEU A 1 77 ? -0.716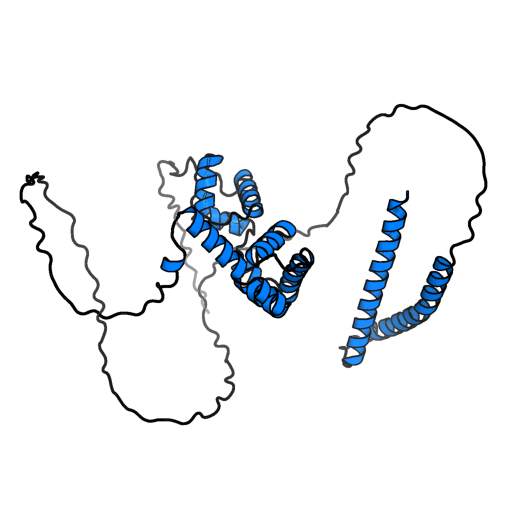 -1.966 13.693 1.00 96.00 77 LEU A O 1
ATOM 620 N N . GLY A 1 78 ? -0.138 0.147 14.153 1.00 94.75 78 GLY A N 1
ATOM 621 C CA . GLY A 1 78 ? 0.984 0.172 13.209 1.00 94.75 78 GLY A CA 1
ATOM 622 C C . GLY A 1 78 ? 0.570 0.123 11.730 1.00 94.75 78 GLY A C 1
ATOM 623 O O . GLY A 1 78 ? 1.406 -0.132 10.869 1.00 94.75 78 GLY A O 1
ATOM 624 N N . LEU A 1 79 ? -0.699 0.395 11.403 1.00 95.25 79 LEU A N 1
ATOM 625 C CA . LEU A 1 79 ? -1.206 0.405 10.025 1.00 95.25 79 LEU A CA 1
ATOM 626 C C . LEU A 1 79 ? -0.820 1.721 9.337 1.00 95.25 79 LEU A C 1
ATOM 628 O O . LEU A 1 79 ? -1.598 2.685 9.290 1.00 95.25 79 LEU A O 1
ATOM 632 N N . ARG A 1 80 ? 0.422 1.770 8.852 1.00 91.00 80 ARG A N 1
ATOM 633 C CA . ARG A 1 80 ? 1.058 2.964 8.282 1.00 91.00 80 ARG A CA 1
ATOM 634 C C . ARG A 1 80 ? 0.625 3.218 6.835 1.00 91.00 80 ARG A C 1
ATOM 636 O O . ARG A 1 80 ? 0.180 2.328 6.115 1.00 91.00 80 ARG A O 1
ATOM 643 N N . ALA A 1 81 ? 0.716 4.482 6.427 1.00 88.75 81 ALA A N 1
ATOM 644 C CA . ALA A 1 81 ? 0.467 4.908 5.053 1.00 88.75 81 ALA A CA 1
ATOM 645 C C . ALA A 1 81 ? 1.749 4.816 4.216 1.00 88.75 81 ALA A C 1
ATOM 647 O O . ALA A 1 81 ? 2.847 4.963 4.752 1.00 88.75 81 ALA A O 1
ATOM 648 N N . SER A 1 82 ? 1.595 4.688 2.893 1.00 91.12 82 SER A N 1
ATOM 649 C CA . SER A 1 82 ? 2.703 4.442 1.961 1.00 91.12 82 SER A CA 1
ATOM 650 C C . SER A 1 82 ? 3.890 5.404 2.065 1.00 91.12 82 SER A C 1
ATOM 652 O O . SER A 1 82 ? 5.013 5.016 1.771 1.00 91.12 82 SER A O 1
ATOM 654 N N . ARG A 1 83 ? 3.663 6.676 2.423 1.00 94.19 83 ARG A N 1
ATOM 655 C CA . ARG A 1 83 ? 4.743 7.677 2.488 1.00 94.19 83 ARG A CA 1
ATOM 656 C C . ARG A 1 83 ? 5.725 7.372 3.617 1.00 94.19 83 ARG A C 1
ATOM 658 O O . ARG A 1 83 ? 6.923 7.392 3.379 1.00 94.19 83 ARG A O 1
ATOM 665 N N . LEU A 1 84 ? 5.211 7.055 4.804 1.00 93.44 84 LEU A N 1
ATOM 666 C CA . LEU A 1 84 ? 6.039 6.801 5.981 1.00 93.44 84 LEU A CA 1
ATOM 667 C C . LEU A 1 84 ? 6.831 5.498 5.815 1.00 93.44 84 LEU A C 1
ATOM 669 O O . LEU A 1 84 ? 8.044 5.494 5.960 1.00 93.44 84 LEU A O 1
ATOM 673 N N . THR A 1 85 ? 6.164 4.434 5.366 1.00 94.44 85 THR A N 1
ATOM 674 C CA . THR A 1 85 ? 6.807 3.142 5.084 1.00 94.44 85 THR A CA 1
ATOM 675 C C . THR A 1 85 ? 7.886 3.242 4.006 1.00 94.44 85 THR A C 1
ATOM 677 O O . THR A 1 85 ? 8.902 2.566 4.095 1.00 94.44 85 THR A O 1
ATOM 680 N N . THR A 1 86 ? 7.713 4.101 2.996 1.00 96.88 86 THR A N 1
ATOM 681 C CA . THR A 1 86 ? 8.749 4.308 1.966 1.00 96.88 86 THR A CA 1
ATOM 682 C C . THR A 1 86 ? 9.977 5.040 2.513 1.00 96.88 86 THR A C 1
ATOM 684 O O . THR A 1 86 ? 11.083 4.788 2.040 1.00 96.88 86 THR A O 1
ATOM 687 N N . LEU A 1 87 ? 9.801 5.947 3.477 1.00 96.69 87 LEU A N 1
ATOM 688 C CA . LEU A 1 87 ? 10.914 6.665 4.105 1.00 96.69 87 LEU A CA 1
ATOM 689 C C . LEU A 1 87 ? 11.685 5.776 5.084 1.00 96.69 87 LEU A C 1
ATOM 691 O O . LEU A 1 87 ? 12.906 5.821 5.104 1.00 96.69 87 LEU A O 1
ATOM 695 N N . GLU A 1 88 ? 10.977 4.953 5.856 1.00 96.12 88 GLU A N 1
ATOM 696 C CA . GLU A 1 88 ? 11.573 4.118 6.908 1.00 96.12 88 GLU A CA 1
ATOM 697 C C . GLU A 1 88 ? 12.271 2.862 6.374 1.00 96.12 88 GLU A C 1
ATOM 699 O O . GLU A 1 88 ? 13.197 2.357 7.002 1.00 96.12 88 GLU A O 1
ATOM 704 N N . LEU A 1 89 ? 11.835 2.334 5.226 1.00 96.62 89 LEU A N 1
ATOM 705 C CA . LEU A 1 89 ? 12.474 1.170 4.615 1.00 96.62 89 LEU A CA 1
ATOM 706 C C . LEU A 1 89 ? 13.771 1.555 3.898 1.00 96.62 89 LEU A C 1
ATOM 708 O O . LEU A 1 89 ? 13.806 2.522 3.126 1.00 96.62 89 LEU A O 1
ATOM 712 N N . SER A 1 90 ? 14.808 0.731 4.081 1.00 97.88 90 SER A N 1
ATOM 713 C CA . SER A 1 90 ? 16.081 0.875 3.373 1.00 97.88 90 SER A CA 1
ATOM 714 C C . SER A 1 90 ? 15.890 0.788 1.856 1.00 97.88 90 SER A C 1
ATOM 716 O O . SER A 1 90 ? 14.974 0.131 1.347 1.00 97.88 90 SER A O 1
ATOM 718 N N . CYS A 1 91 ? 16.745 1.487 1.110 1.00 97.81 91 CYS A N 1
ATOM 719 C CA . CYS A 1 91 ? 16.668 1.523 -0.351 1.00 97.81 91 CYS A CA 1
ATOM 720 C C . CYS A 1 91 ? 16.773 0.127 -0.975 1.00 97.81 91 CYS A C 1
ATOM 722 O O . CYS A 1 91 ? 16.005 -0.171 -1.890 1.00 97.81 91 CYS A O 1
ATOM 724 N N . ASP A 1 92 ? 17.622 -0.743 -0.428 1.00 98.06 92 ASP A N 1
ATOM 725 C CA . ASP A 1 92 ? 17.830 -2.099 -0.942 1.00 98.06 92 ASP A CA 1
ATOM 726 C C . ASP A 1 92 ? 16.581 -2.970 -0.798 1.00 98.06 92 ASP A C 1
ATOM 728 O O . ASP A 1 92 ? 16.167 -3.619 -1.757 1.00 98.06 92 ASP A O 1
ATOM 732 N N . VAL A 1 93 ? 15.908 -2.918 0.359 1.00 98.12 93 VAL A N 1
ATOM 733 C CA . VAL A 1 93 ? 14.663 -3.670 0.584 1.00 98.12 93 VAL A CA 1
ATOM 734 C C . VAL A 1 93 ? 13.574 -3.190 -0.371 1.00 98.12 93 VAL A C 1
ATOM 736 O O . VAL A 1 93 ? 12.908 -4.001 -1.011 1.00 98.12 93 VAL A O 1
ATOM 739 N N . LYS A 1 94 ? 13.407 -1.871 -0.529 1.00 98.19 94 LYS A N 1
ATOM 740 C CA . LYS A 1 94 ? 12.414 -1.319 -1.463 1.00 98.19 94 LYS A CA 1
ATOM 741 C C . LYS A 1 94 ? 12.703 -1.738 -2.907 1.00 98.19 94 LYS A C 1
ATOM 743 O O . LYS A 1 94 ? 11.773 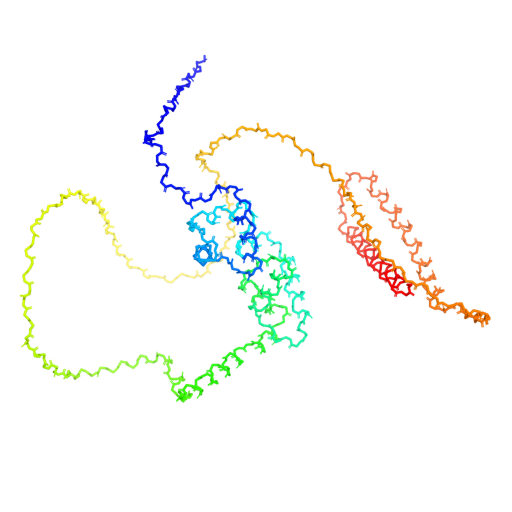-2.079 -3.641 1.00 98.19 94 LYS A O 1
ATOM 748 N N . ARG A 1 95 ? 13.979 -1.728 -3.307 1.00 98.44 95 ARG A N 1
ATOM 749 C CA . ARG A 1 95 ? 14.423 -2.129 -4.648 1.00 98.44 95 ARG A CA 1
ATOM 750 C C . ARG A 1 95 ? 14.156 -3.606 -4.889 1.00 98.44 95 ARG A C 1
ATOM 752 O O . ARG A 1 95 ? 13.600 -3.947 -5.931 1.00 98.44 95 ARG A O 1
ATOM 759 N N . GLN A 1 96 ? 14.458 -4.453 -3.908 1.00 98.38 96 GLN A N 1
ATOM 760 C CA . GLN A 1 96 ? 14.177 -5.883 -3.976 1.00 98.38 96 GLN A CA 1
ATOM 761 C C . GLN A 1 96 ? 12.678 -6.154 -4.146 1.00 98.38 96 GLN A C 1
ATOM 763 O O . GLN A 1 96 ? 12.299 -6.905 -5.036 1.00 98.38 96 GLN A O 1
ATOM 768 N N . LEU A 1 97 ? 11.812 -5.468 -3.389 1.00 98.38 97 LEU A N 1
ATOM 769 C CA . LEU A 1 97 ? 10.357 -5.614 -3.524 1.00 98.38 97 LEU A CA 1
ATOM 770 C C . LEU A 1 97 ? 9.854 -5.274 -4.937 1.00 98.38 97 LEU A C 1
ATOM 772 O O . LEU A 1 97 ? 8.940 -5.925 -5.446 1.00 98.38 97 LEU A O 1
ATOM 776 N N . VAL A 1 98 ? 10.433 -4.255 -5.581 1.00 98.25 98 VAL A N 1
ATOM 777 C CA . VAL A 1 98 ? 10.098 -3.901 -6.970 1.00 98.25 98 VAL A CA 1
ATOM 778 C C . VAL A 1 98 ? 10.625 -4.948 -7.948 1.00 98.25 98 VAL A C 1
ATOM 780 O O . VAL A 1 98 ? 9.871 -5.370 -8.826 1.00 98.25 98 VAL A O 1
ATOM 783 N N . LEU A 1 99 ? 11.871 -5.401 -7.782 1.00 97.88 99 LEU A N 1
ATOM 784 C CA . LEU A 1 99 ? 12.472 -6.449 -8.611 1.00 97.88 99 LEU A CA 1
ATOM 785 C C . LEU A 1 99 ? 11.677 -7.755 -8.541 1.00 97.88 99 LEU A C 1
ATOM 787 O O . LEU A 1 99 ? 11.352 -8.313 -9.587 1.00 97.88 99 LEU A O 1
ATOM 791 N N . ASP A 1 100 ? 11.291 -8.193 -7.343 1.00 98.19 100 ASP A N 1
ATOM 792 C CA . ASP A 1 100 ? 10.515 -9.417 -7.129 1.00 98.19 100 ASP A CA 1
ATOM 793 C C . ASP A 1 100 ? 9.170 -9.368 -7.862 1.00 98.19 100 ASP A C 1
ATOM 795 O O . ASP A 1 100 ? 8.742 -10.356 -8.456 1.00 98.19 100 ASP A O 1
ATOM 799 N N . GLN A 1 101 ? 8.500 -8.210 -7.872 1.00 97.88 101 GLN A N 1
ATOM 800 C CA . GLN A 1 101 ? 7.262 -8.044 -8.637 1.00 97.88 101 GLN A CA 1
ATOM 801 C C . GLN A 1 101 ? 7.490 -7.958 -10.142 1.00 97.88 101 GLN A C 1
ATOM 803 O O . GLN A 1 101 ? 6.693 -8.501 -10.904 1.00 97.88 101 GLN A O 1
ATOM 808 N N . MET A 1 102 ? 8.545 -7.277 -10.590 1.00 96.44 102 MET A N 1
ATOM 809 C CA . MET A 1 102 ? 8.878 -7.208 -12.014 1.00 96.44 102 MET A CA 1
ATOM 810 C C . MET A 1 102 ? 9.266 -8.584 -12.564 1.00 96.44 102 MET A C 1
ATOM 812 O O . MET A 1 102 ? 8.883 -8.913 -13.682 1.00 96.44 102 MET A O 1
ATOM 816 N N . ALA A 1 103 ? 9.939 -9.418 -11.768 1.00 96.81 103 ALA A N 1
ATOM 817 C CA . ALA A 1 103 ? 10.312 -10.781 -12.135 1.00 96.81 103 ALA A CA 1
ATOM 818 C C . ALA A 1 103 ? 9.096 -11.691 -12.392 1.00 96.81 103 ALA A C 1
ATOM 820 O O . ALA A 1 103 ? 9.185 -12.625 -13.188 1.00 96.81 103 ALA A O 1
ATOM 821 N N . LYS A 1 104 ? 7.939 -11.404 -11.775 1.00 97.19 104 LYS A N 1
ATOM 822 C CA . LYS A 1 104 ? 6.677 -12.125 -12.034 1.00 97.19 104 LYS A CA 1
ATOM 823 C C . LYS A 1 104 ? 6.087 -11.830 -13.412 1.00 97.19 104 LYS A C 1
ATOM 825 O O . LYS A 1 104 ? 5.235 -12.584 -13.877 1.00 97.19 104 LYS A O 1
ATOM 830 N N . ASP A 1 105 ? 6.519 -10.753 -14.062 1.00 92.88 105 ASP A N 1
ATOM 831 C CA . ASP A 1 105 ? 6.066 -10.367 -15.391 1.00 92.88 105 ASP A CA 1
ATOM 832 C C . ASP A 1 105 ? 7.243 -10.187 -16.356 1.00 92.88 105 ASP A C 1
ATOM 834 O O . ASP A 1 105 ? 7.676 -9.062 -16.634 1.00 92.88 105 ASP A O 1
ATOM 838 N N . PRO A 1 106 ? 7.739 -11.297 -16.930 1.00 90.94 106 PRO A N 1
ATOM 839 C CA . PRO A 1 106 ? 8.870 -11.263 -17.852 1.00 90.94 106 PRO A CA 1
ATOM 840 C C . PRO A 1 106 ? 8.558 -10.498 -19.144 1.00 90.94 106 PRO A C 1
ATOM 842 O O . PRO A 1 106 ? 9.473 -10.077 -19.843 1.00 90.94 106 PRO A O 1
ATOM 845 N N . LYS A 1 107 ? 7.273 -10.303 -19.479 1.00 89.56 107 LYS A N 1
ATOM 846 C CA . LYS A 1 107 ? 6.854 -9.544 -20.667 1.00 89.56 107 LYS A CA 1
ATOM 847 C C . LYS A 1 107 ? 6.896 -8.035 -20.441 1.00 89.56 107 LYS A C 1
ATOM 849 O O . LYS A 1 107 ? 6.767 -7.276 -21.397 1.00 89.56 107 LYS A O 1
ATOM 854 N N . GLY A 1 108 ? 7.032 -7.605 -19.190 1.00 88.88 108 GLY A N 1
ATOM 855 C CA . GLY A 1 108 ? 7.110 -6.204 -18.829 1.00 88.88 108 GLY A CA 1
ATOM 856 C C . GLY A 1 108 ? 5.851 -5.405 -19.174 1.00 88.88 108 GLY A C 1
ATOM 857 O O . GLY A 1 108 ? 5.956 -4.254 -19.568 1.00 88.88 108 GLY A O 1
ATOM 858 N N . LEU A 1 109 ? 4.662 -5.990 -19.049 1.00 89.06 109 LEU A N 1
ATOM 859 C CA . LEU A 1 109 ? 3.366 -5.350 -19.303 1.00 89.06 109 LEU A CA 1
ATOM 860 C C . LEU A 1 109 ? 2.757 -4.699 -18.048 1.00 89.06 109 LEU A C 1
ATOM 862 O O . LEU A 1 109 ? 1.893 -3.826 -18.144 1.00 89.06 109 LEU A O 1
ATOM 866 N N . ILE A 1 110 ? 3.190 -5.108 -16.857 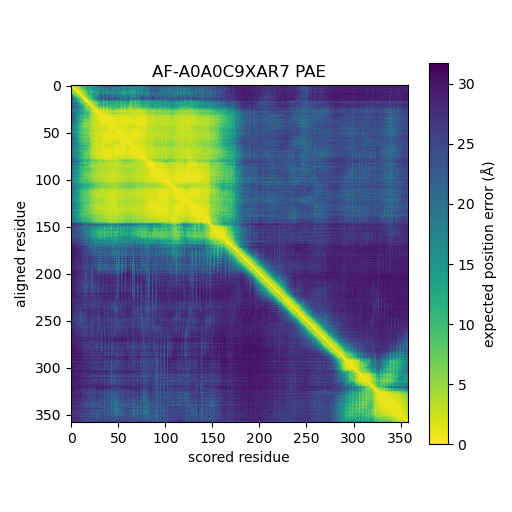1.00 92.19 110 ILE A N 1
ATOM 867 C CA . ILE A 1 110 ? 2.701 -4.619 -15.572 1.00 92.19 110 ILE A CA 1
ATOM 868 C C . ILE A 1 110 ? 3.257 -3.214 -15.325 1.00 92.19 110 ILE A C 1
ATOM 870 O O . ILE A 1 110 ? 4.468 -2.990 -15.273 1.00 92.19 110 ILE A O 1
ATOM 874 N N . GLY A 1 111 ? 2.342 -2.258 -15.149 1.00 93.62 111 GLY A N 1
ATOM 875 C CA . GLY A 1 111 ? 2.670 -0.874 -14.823 1.00 93.62 111 GLY A CA 1
ATOM 876 C C . GLY A 1 111 ? 2.851 -0.615 -13.316 1.00 93.62 111 GLY A C 1
ATOM 877 O O . GLY A 1 111 ? 2.453 -1.436 -12.484 1.00 93.62 111 GLY A O 1
ATOM 878 N N . PRO A 1 112 ? 3.341 0.580 -12.932 1.00 96.00 112 PRO A N 1
ATOM 879 C CA . PRO A 1 112 ? 3.682 0.918 -11.543 1.00 96.00 112 PRO A CA 1
ATOM 880 C C . PRO A 1 112 ? 2.535 0.759 -10.537 1.00 96.00 112 PRO A C 1
ATOM 882 O O . PRO A 1 112 ? 2.751 0.404 -9.382 1.00 96.00 112 PRO A O 1
ATOM 885 N N . ARG A 1 113 ? 1.287 1.014 -10.962 1.00 94.81 113 ARG A N 1
ATOM 886 C CA . ARG A 1 113 ? 0.102 0.838 -10.105 1.00 94.81 113 ARG A CA 1
ATOM 887 C C . ARG A 1 113 ? -0.121 -0.632 -9.755 1.00 94.81 113 ARG A C 1
ATOM 889 O O . ARG A 1 113 ? -0.439 -0.934 -8.609 1.00 94.81 113 ARG A O 1
ATOM 896 N N . THR A 1 114 ? 0.047 -1.516 -10.731 1.00 95.38 114 THR A N 1
ATOM 897 C CA . THR A 1 114 ? -0.123 -2.956 -10.549 1.00 95.38 114 THR A CA 1
ATOM 898 C C . THR A 1 114 ? 1.045 -3.533 -9.756 1.00 95.38 114 THR A C 1
ATOM 900 O O . THR A 1 114 ? 0.795 -4.283 -8.821 1.00 95.38 114 THR A O 1
ATOM 903 N N . VAL A 1 115 ? 2.285 -3.091 -10.019 1.00 96.88 115 VAL A N 1
ATOM 904 C CA . VAL A 1 115 ? 3.454 -3.425 -9.180 1.00 96.88 115 VAL A CA 1
ATOM 905 C C . VAL A 1 115 ? 3.194 -3.040 -7.724 1.00 96.88 115 VAL A C 1
ATOM 907 O O . VAL A 1 115 ? 3.283 -3.889 -6.846 1.00 96.88 115 VAL A O 1
ATOM 910 N N . LYS A 1 116 ? 2.767 -1.797 -7.453 1.00 96.88 116 LYS A N 1
ATOM 911 C CA . LYS A 1 116 ? 2.426 -1.336 -6.095 1.00 96.88 116 LYS A CA 1
ATOM 912 C C . LYS A 1 116 ? 1.400 -2.240 -5.405 1.00 96.88 116 LYS A C 1
ATOM 914 O O . LYS A 1 116 ? 1.550 -2.550 -4.227 1.00 96.88 116 LYS A O 1
ATOM 919 N N . GLN A 1 117 ? 0.344 -2.625 -6.123 1.00 95.44 117 GLN A N 1
ATOM 920 C CA . GLN A 1 117 ? -0.684 -3.523 -5.595 1.00 95.44 117 GLN A CA 1
ATOM 921 C C . GLN A 1 117 ? -0.140 -4.935 -5.349 1.00 95.44 117 GLN A C 1
ATOM 923 O O . GLN A 1 117 ? -0.501 -5.531 -4.341 1.00 95.44 117 GLN A O 1
ATOM 928 N N . GLY A 1 118 ? 0.731 -5.445 -6.224 1.00 96.69 118 GLY A N 1
ATOM 929 C CA . GLY A 1 118 ? 1.412 -6.731 -6.057 1.00 96.69 118 GLY A CA 1
ATOM 930 C C . GLY A 1 118 ? 2.294 -6.760 -4.810 1.00 96.69 118 GLY A C 1
ATOM 931 O O . GLY A 1 118 ? 2.098 -7.621 -3.958 1.00 96.69 118 GLY A O 1
ATOM 932 N N . ILE A 1 119 ? 3.166 -5.754 -4.634 1.00 97.19 119 ILE A N 1
ATOM 933 C CA . ILE A 1 119 ? 4.000 -5.609 -3.423 1.00 97.19 119 ILE A CA 1
ATOM 934 C C . ILE A 1 119 ? 3.115 -5.641 -2.178 1.00 97.19 119 ILE A C 1
ATOM 936 O O . ILE A 1 119 ? 3.382 -6.391 -1.240 1.00 97.19 119 ILE A O 1
ATOM 940 N N . PHE A 1 120 ? 2.036 -4.856 -2.185 1.00 96.50 120 PHE A N 1
ATOM 941 C CA . PHE A 1 120 ? 1.148 -4.762 -1.038 1.00 96.50 120 PHE A CA 1
ATOM 942 C C . PHE A 1 120 ? 0.430 -6.081 -0.727 1.00 96.50 120 PHE A C 1
ATOM 944 O O . PHE A 1 120 ? 0.340 -6.458 0.436 1.00 96.50 120 PHE A O 1
ATOM 951 N N . LYS A 1 121 ? -0.058 -6.795 -1.745 1.00 95.12 121 LYS A N 1
ATOM 952 C CA . LYS A 1 121 ? -0.732 -8.087 -1.561 1.00 95.12 121 LYS A CA 1
ATOM 953 C C . LYS A 1 121 ? 0.202 -9.158 -1.006 1.00 95.12 121 LYS A C 1
ATOM 955 O O . LYS A 1 121 ? -0.216 -9.919 -0.142 1.00 95.12 121 LYS A O 1
ATOM 960 N N . ASP A 1 122 ? 1.443 -9.190 -1.478 1.00 95.94 122 ASP A N 1
ATOM 961 C CA . ASP A 1 122 ? 2.381 -10.253 -1.117 1.00 95.94 122 ASP A CA 1
ATOM 962 C C . ASP A 1 122 ? 3.064 -10.008 0.231 1.00 95.94 122 ASP A C 1
ATOM 964 O O . ASP A 1 122 ? 3.343 -10.953 0.962 1.00 95.94 122 ASP A O 1
ATOM 968 N N . THR A 1 123 ? 3.332 -8.744 0.572 1.00 95.31 123 THR A N 1
ATOM 969 C CA . THR A 1 123 ? 4.146 -8.391 1.751 1.00 95.31 123 THR A CA 1
ATOM 970 C C . THR A 1 123 ? 3.413 -7.551 2.791 1.00 95.31 123 THR A C 1
ATOM 972 O O . THR A 1 123 ? 3.896 -7.392 3.908 1.00 95.31 123 THR A O 1
ATOM 975 N N . GLY A 1 124 ? 2.266 -6.961 2.444 1.00 92.88 124 GLY A N 1
ATOM 976 C CA . GLY A 1 124 ? 1.592 -5.956 3.270 1.00 92.88 124 GLY A CA 1
ATOM 977 C C . GLY A 1 124 ? 2.300 -4.595 3.306 1.00 92.88 124 GLY A C 1
ATOM 978 O O . GLY A 1 124 ? 1.819 -3.674 3.964 1.00 92.88 124 GLY A O 1
ATOM 979 N N . VAL A 1 125 ? 3.421 -4.425 2.597 1.00 94.69 125 VAL A N 1
ATOM 980 C CA . VAL A 1 125 ? 4.182 -3.172 2.573 1.00 94.69 125 VAL A CA 1
ATOM 981 C C . VAL A 1 125 ? 3.625 -2.230 1.512 1.00 94.69 125 VAL A C 1
ATOM 983 O O . VAL A 1 125 ? 3.445 -2.593 0.350 1.00 94.69 125 VAL A O 1
ATOM 986 N N . GLN A 1 126 ? 3.376 -0.976 1.891 1.00 95.44 126 GLN A N 1
ATOM 987 C CA . GLN A 1 126 ? 2.962 0.058 0.947 1.00 95.44 126 GLN A CA 1
ATOM 988 C C . GLN A 1 126 ? 4.143 0.931 0.537 1.00 95.44 126 GLN A C 1
ATOM 990 O O . GLN A 1 126 ? 4.687 1.656 1.362 1.00 95.44 126 GLN A O 1
ATOM 995 N N . LEU A 1 127 ? 4.478 0.953 -0.749 1.00 97.12 127 LEU A N 1
ATOM 996 C CA . LEU A 1 127 ? 5.429 1.922 -1.298 1.00 97.12 127 LEU A CA 1
ATOM 997 C C . LEU A 1 127 ? 4.700 3.074 -2.009 1.00 97.12 127 LEU A C 1
ATOM 999 O O . LEU A 1 127 ? 3.557 2.935 -2.477 1.00 97.12 127 LEU A O 1
ATOM 1003 N N . THR A 1 128 ? 5.318 4.254 -2.064 1.00 97.38 128 THR A N 1
ATOM 1004 C CA . THR A 1 128 ? 4.802 5.361 -2.878 1.00 97.38 128 THR A CA 1
ATOM 1005 C C . THR A 1 128 ? 4.909 5.008 -4.358 1.00 97.38 128 THR A C 1
ATOM 1007 O O . THR A 1 128 ? 5.795 4.280 -4.799 1.00 97.38 128 THR A O 1
ATOM 1010 N N . ARG A 1 129 ? 3.943 5.494 -5.143 1.00 96.88 129 ARG A N 1
ATOM 1011 C CA . ARG A 1 129 ? 3.906 5.213 -6.581 1.00 96.88 129 ARG A CA 1
ATOM 1012 C C . ARG A 1 129 ? 5.098 5.853 -7.294 1.00 96.88 129 ARG A C 1
ATOM 1014 O O . ARG A 1 129 ? 5.637 5.233 -8.200 1.00 96.88 129 ARG A O 1
ATOM 1021 N N . ASP A 1 130 ? 5.476 7.057 -6.883 1.00 97.56 130 ASP A N 1
ATOM 1022 C CA . ASP A 1 130 ? 6.531 7.842 -7.531 1.00 97.56 130 ASP A CA 1
ATOM 1023 C C . ASP A 1 130 ? 7.895 7.177 -7.355 1.00 97.56 130 ASP A C 1
ATOM 1025 O O . ASP A 1 130 ? 8.615 6.990 -8.329 1.00 97.56 130 ASP A O 1
ATOM 1029 N N . TRP A 1 131 ? 8.168 6.659 -6.153 1.00 98.31 131 TRP A N 1
ATOM 1030 C CA . TRP A 1 131 ? 9.377 5.884 -5.890 1.00 98.31 131 TRP A CA 1
ATOM 1031 C C . TRP A 1 131 ? 9.444 4.616 -6.758 1.00 98.31 131 TRP A C 1
ATOM 1033 O O . TRP A 1 131 ? 10.460 4.351 -7.390 1.00 98.31 131 TRP A O 1
ATOM 1043 N N . ILE A 1 132 ? 8.334 3.871 -6.880 1.00 98.00 132 ILE A N 1
ATOM 1044 C CA . ILE A 1 132 ? 8.263 2.706 -7.784 1.00 98.00 132 ILE A CA 1
ATOM 1045 C C . ILE A 1 132 ? 8.499 3.125 -9.243 1.00 98.00 132 ILE A C 1
ATOM 1047 O O . ILE A 1 132 ? 9.167 2.410 -9.980 1.00 98.00 132 ILE A O 1
ATOM 1051 N N . ILE A 1 133 ? 7.948 4.262 -9.685 1.00 97.44 133 ILE A N 1
ATOM 1052 C CA . ILE A 1 133 ? 8.144 4.773 -11.050 1.00 97.44 133 ILE A CA 1
ATOM 1053 C C . ILE A 1 133 ? 9.626 5.029 -11.329 1.00 97.44 133 ILE A C 1
ATOM 1055 O O . ILE A 1 133 ? 10.126 4.600 -12.369 1.00 97.44 133 ILE A O 1
ATOM 1059 N N . GLU A 1 134 ? 10.303 5.731 -10.425 1.00 97.88 134 GLU A N 1
ATOM 1060 C CA . GLU A 1 134 ? 11.730 6.023 -10.543 1.00 97.88 134 GLU A CA 1
ATOM 1061 C C . GLU A 1 134 ? 12.550 4.737 -10.577 1.00 97.88 134 GLU A C 1
ATOM 1063 O O . GLU A 1 134 ? 13.406 4.578 -11.445 1.00 97.88 134 GLU A O 1
ATOM 1068 N N . GLU A 1 135 ? 12.247 3.791 -9.690 1.00 98.25 135 GLU A N 1
ATOM 1069 C CA . GLU A 1 135 ? 13.006 2.549 -9.588 1.00 98.25 135 GLU A CA 1
ATOM 1070 C C . GLU A 1 135 ? 12.796 1.636 -10.802 1.00 98.25 135 GLU A C 1
ATOM 1072 O O . GLU A 1 135 ? 13.763 1.143 -11.380 1.00 98.25 135 GLU A O 1
ATOM 1077 N N . MET A 1 136 ? 11.555 1.488 -11.279 1.00 97.25 136 MET A N 1
ATOM 1078 C CA . MET A 1 136 ? 11.270 0.750 -12.516 1.00 97.25 136 MET A CA 1
ATOM 1079 C C . MET A 1 136 ? 11.997 1.360 -13.722 1.00 97.25 136 MET A C 1
ATOM 1081 O O . MET A 1 136 ? 12.485 0.623 -14.575 1.00 97.25 136 MET A O 1
ATOM 1085 N N . ARG A 1 137 ? 12.091 2.696 -13.793 1.00 96.81 137 ARG A N 1
ATOM 1086 C CA . ARG A 1 137 ? 12.808 3.399 -14.866 1.00 96.81 137 ARG A CA 1
ATOM 1087 C C . ARG A 1 137 ? 14.319 3.162 -14.802 1.00 96.81 137 ARG A C 1
ATOM 1089 O O . ARG A 1 137 ? 14.943 3.075 -15.853 1.00 96.81 137 ARG A O 1
ATOM 1096 N N . LYS A 1 138 ? 14.899 3.064 -13.601 1.00 97.56 138 LYS A N 1
ATOM 1097 C CA . LYS A 1 138 ? 16.326 2.752 -13.409 1.00 97.56 138 LYS A CA 1
ATOM 1098 C C . LYS A 1 138 ? 16.656 1.309 -13.786 1.00 97.56 138 LYS A C 1
ATOM 1100 O O . LYS A 1 138 ? 17.685 1.074 -14.407 1.00 97.56 138 LYS A O 1
ATOM 1105 N N . ILE A 1 139 ? 15.805 0.357 -13.398 1.00 96.69 139 ILE A N 1
ATOM 1106 C CA . ILE A 1 139 ? 16.029 -1.079 -13.627 1.00 96.69 139 ILE A CA 1
ATOM 1107 C C . ILE A 1 139 ? 15.856 -1.438 -15.107 1.00 96.69 139 ILE A C 1
ATOM 1109 O O . ILE A 1 139 ? 16.676 -2.159 -15.665 1.00 96.69 139 ILE A O 1
ATOM 1113 N N . ASP A 1 140 ? 14.784 -0.954 -15.733 1.00 95.19 140 ASP A N 1
ATOM 1114 C CA . ASP A 1 140 ? 14.409 -1.316 -17.099 1.00 95.19 140 ASP A CA 1
ATOM 1115 C C . ASP A 1 140 ? 13.857 -0.086 -17.841 1.00 95.19 140 ASP A C 1
ATOM 1117 O O . ASP A 1 140 ? 12.639 0.069 -17.990 1.00 95.19 140 ASP A O 1
ATOM 1121 N N . PRO A 1 141 ? 14.729 0.832 -18.299 1.00 94.81 141 PRO A N 1
ATOM 1122 C CA . PRO A 1 141 ? 14.291 2.049 -18.979 1.00 94.81 141 PRO A CA 1
ATOM 1123 C C . PRO A 1 141 ? 13.561 1.742 -20.294 1.00 94.81 141 PRO A C 1
ATOM 1125 O O . PRO A 1 141 ? 12.582 2.416 -20.628 1.00 94.81 141 PRO A O 1
ATOM 1128 N N . VAL A 1 142 ? 13.997 0.706 -21.020 1.00 92.12 142 VAL A N 1
ATOM 1129 C CA . VAL A 1 142 ? 13.428 0.307 -22.315 1.00 92.12 142 VAL A CA 1
ATOM 1130 C C . VAL A 1 142 ? 12.033 -0.277 -22.126 1.00 92.12 142 VAL A C 1
ATOM 1132 O O . VAL A 1 142 ? 11.077 0.191 -22.750 1.00 92.12 142 VAL A O 1
ATOM 1135 N N . GLY A 1 143 ? 11.880 -1.254 -21.232 1.00 90.81 143 GLY A N 1
ATOM 1136 C CA . GLY A 1 143 ? 10.578 -1.831 -20.944 1.00 90.81 143 GLY A CA 1
ATOM 1137 C C . GLY A 1 143 ? 9.660 -0.834 -20.249 1.00 90.81 143 GLY A C 1
ATOM 1138 O O . GLY A 1 143 ? 8.471 -0.821 -20.541 1.00 90.81 143 GLY A O 1
ATOM 1139 N N . TYR A 1 144 ? 10.158 0.072 -19.403 1.00 91.31 144 TYR A N 1
ATOM 1140 C CA . TYR A 1 144 ? 9.336 1.155 -18.852 1.00 91.31 144 TYR A CA 1
ATOM 1141 C C . TYR A 1 144 ? 8.802 2.101 -19.945 1.00 91.31 144 TYR A C 1
ATOM 1143 O O . TYR A 1 144 ? 7.627 2.469 -19.922 1.00 91.31 144 TYR A O 1
ATOM 1151 N N . ALA A 1 145 ? 9.622 2.471 -20.933 1.00 89.50 145 ALA A N 1
ATOM 1152 C CA . ALA A 1 145 ? 9.173 3.281 -22.067 1.00 89.50 145 ALA A CA 1
ATOM 1153 C C . ALA A 1 145 ? 8.157 2.529 -22.948 1.00 89.50 145 ALA A C 1
ATOM 1155 O O . ALA A 1 145 ? 7.162 3.113 -23.385 1.00 89.50 145 ALA A O 1
ATOM 1156 N N . ALA A 1 146 ? 8.353 1.222 -23.155 1.00 86.38 146 ALA A N 1
ATOM 1157 C CA . ALA A 1 146 ? 7.404 0.360 -23.862 1.00 86.38 146 ALA A CA 1
ATOM 1158 C C . ALA A 1 146 ? 6.070 0.202 -23.102 1.00 86.38 146 ALA A C 1
ATOM 1160 O O . ALA A 1 146 ? 5.004 0.166 -23.722 1.00 86.38 146 ALA A O 1
ATOM 1161 N N . ARG A 1 147 ? 6.117 0.216 -21.760 1.00 82.81 147 ARG A N 1
ATOM 1162 C CA . ARG A 1 147 ? 4.961 0.322 -20.847 1.00 82.81 147 ARG A CA 1
ATOM 1163 C C . ARG A 1 147 ? 4.299 1.705 -20.865 1.00 82.81 147 ARG A C 1
ATOM 1165 O O . ARG A 1 147 ? 3.298 1.911 -20.185 1.00 82.81 147 ARG A O 1
ATOM 1172 N N . GLY A 1 148 ? 4.843 2.671 -21.599 1.00 68.38 148 GLY A N 1
ATOM 1173 C CA . GLY A 1 148 ? 4.288 4.010 -21.716 1.00 68.38 148 GLY A CA 1
ATOM 1174 C C . GLY A 1 148 ? 2.932 4.045 -22.423 1.00 68.38 148 GLY A C 1
ATOM 1175 O O . GLY A 1 148 ? 2.489 3.075 -23.032 1.00 68.38 148 GLY A O 1
ATOM 1176 N N . SER A 1 149 ? 2.308 5.221 -22.355 1.00 60.75 149 SER A N 1
ATOM 1177 C CA . SER A 1 149 ? 0.945 5.662 -22.696 1.00 60.75 149 SER A CA 1
ATOM 1178 C C . SER A 1 149 ? 0.210 5.037 -23.881 1.00 60.75 149 SER A C 1
ATOM 1180 O O . SER A 1 149 ? -0.962 5.340 -24.039 1.00 60.75 149 SER A O 1
ATOM 1182 N N . LYS A 1 150 ? 0.817 4.207 -24.727 1.00 67.62 150 LYS A N 1
ATOM 1183 C CA . LYS A 1 150 ? 0.189 3.629 -25.919 1.00 67.62 150 LYS A CA 1
ATOM 1184 C C . LYS A 1 150 ? -1.068 2.830 -25.588 1.00 67.62 150 LYS A C 1
ATOM 1186 O O . LYS A 1 150 ? -2.091 3.060 -26.210 1.00 67.62 150 LYS A O 1
ATOM 1191 N N . HIS A 1 151 ? -1.047 1.972 -24.571 1.00 64.12 151 HIS A N 1
ATOM 1192 C CA . HIS A 1 151 ? -2.240 1.207 -24.171 1.00 64.12 151 HIS A CA 1
ATOM 1193 C C . HIS A 1 151 ? -3.257 2.054 -23.394 1.00 64.12 151 HIS A C 1
ATOM 1195 O O . HIS A 1 151 ? -4.457 1.825 -23.511 1.00 64.12 151 HIS A O 1
ATOM 1201 N N . VAL A 1 152 ? -2.814 3.071 -22.645 1.00 72.00 152 VAL A N 1
ATOM 1202 C CA . VAL A 1 152 ? -3.732 4.041 -22.016 1.00 72.00 152 VAL A CA 1
ATOM 1203 C C . VAL A 1 152 ? -4.413 4.902 -23.082 1.00 72.00 152 VAL A C 1
ATOM 1205 O O . VAL A 1 152 ? -5.612 5.147 -22.992 1.00 72.00 152 VAL A O 1
ATOM 1208 N N . LYS A 1 153 ? -3.661 5.319 -24.103 1.00 76.25 153 LYS A N 1
ATOM 1209 C CA . LYS A 1 153 ? -4.123 6.093 -25.252 1.00 76.25 153 LYS A CA 1
ATOM 1210 C C . LYS A 1 153 ? -5.070 5.255 -26.101 1.00 76.25 153 LYS A C 1
ATOM 1212 O O . LYS A 1 153 ? -6.195 5.686 -26.279 1.00 76.25 153 LYS A O 1
ATOM 1217 N N . ALA A 1 154 ? -4.692 4.033 -26.472 1.00 77.00 154 ALA A N 1
ATOM 1218 C CA . ALA A 1 154 ? -5.549 3.114 -27.219 1.00 77.00 154 ALA A CA 1
ATOM 1219 C C . ALA A 1 154 ? -6.851 2.802 -26.464 1.00 77.00 154 ALA A C 1
ATOM 1221 O O . ALA A 1 154 ? -7.929 2.883 -27.037 1.00 77.00 154 ALA A O 1
ATOM 1222 N N . ARG A 1 155 ? -6.793 2.536 -25.150 1.00 79.25 155 ARG A N 1
ATOM 1223 C CA . ARG A 1 155 ? -8.006 2.319 -24.340 1.00 79.25 155 ARG A CA 1
ATOM 1224 C C . ARG A 1 155 ? -8.860 3.585 -24.212 1.00 79.25 155 ARG A C 1
ATOM 1226 O O . ARG A 1 155 ? -10.082 3.492 -24.143 1.00 79.25 155 ARG A O 1
ATOM 1233 N N . ARG A 1 156 ? -8.240 4.768 -24.141 1.00 81.75 156 ARG A N 1
ATOM 1234 C CA . ARG A 1 156 ? -8.951 6.055 -24.139 1.00 81.75 156 ARG A CA 1
ATOM 1235 C C . ARG A 1 156 ? -9.614 6.310 -25.490 1.00 81.75 156 ARG A C 1
ATOM 1237 O O . ARG A 1 156 ? -10.772 6.694 -25.504 1.00 81.75 156 ARG A O 1
ATOM 1244 N N . GLU A 1 157 ? -8.911 6.065 -26.589 1.00 85.12 157 GLU A N 1
ATOM 1245 C CA . GLU A 1 157 ? -9.426 6.163 -27.957 1.00 85.12 157 GLU A CA 1
ATOM 1246 C C . GLU A 1 157 ? -10.584 5.190 -28.180 1.00 85.12 157 GLU A C 1
ATOM 1248 O O . GLU A 1 157 ? -11.618 5.602 -28.687 1.00 85.12 157 GLU A O 1
ATOM 1253 N N . GLN A 1 158 ? -10.470 3.946 -27.708 1.00 86.56 158 GLN A N 1
ATOM 1254 C CA . GLN A 1 158 ? -11.553 2.964 -27.763 1.00 86.56 158 GLN A CA 1
ATOM 1255 C C . GLN A 1 158 ? -12.791 3.436 -26.990 1.00 86.56 158 GLN A C 1
ATOM 1257 O O . GLN A 1 158 ? -13.895 3.390 -27.518 1.00 86.56 158 GLN A O 1
ATOM 1262 N N . ARG A 1 159 ? -12.616 3.970 -25.773 1.00 86.94 159 ARG A N 1
ATOM 1263 C CA . ARG A 1 159 ? -13.727 4.551 -24.998 1.00 86.94 159 ARG A CA 1
ATOM 1264 C C . ARG A 1 159 ? -14.351 5.769 -25.677 1.00 86.94 159 ARG A C 1
ATOM 1266 O O . ARG A 1 159 ? -15.555 5.955 -25.587 1.00 86.94 159 ARG A O 1
ATOM 1273 N N . LEU A 1 160 ? -13.549 6.611 -26.327 1.00 87.19 160 LEU A N 1
ATOM 1274 C CA . LEU A 1 160 ? -14.064 7.755 -27.085 1.00 87.19 160 LEU A CA 1
ATOM 1275 C C . LEU A 1 160 ? -14.855 7.289 -28.314 1.00 87.19 160 LEU A C 1
ATOM 1277 O O . LEU A 1 160 ? -15.930 7.826 -28.571 1.00 87.19 160 LEU A O 1
ATOM 1281 N N . ALA A 1 161 ? -14.376 6.249 -29.003 1.00 87.88 161 ALA A N 1
ATOM 1282 C CA . ALA A 1 161 ? -15.081 5.623 -30.115 1.00 87.88 161 ALA A CA 1
ATOM 1283 C C . ALA A 1 161 ? -16.413 4.984 -29.674 1.00 87.88 161 ALA A C 1
ATOM 1285 O O . ALA A 1 161 ? -17.415 5.162 -30.357 1.00 87.88 161 ALA A O 1
ATOM 1286 N N . GLU A 1 162 ? -16.458 4.315 -28.515 1.00 91.12 162 GLU A N 1
ATOM 1287 C CA . GLU A 1 162 ? -17.691 3.746 -27.934 1.00 91.12 162 GLU A CA 1
ATOM 1288 C C . GLU A 1 162 ? -18.738 4.817 -27.586 1.00 91.12 162 GLU A C 1
ATOM 1290 O O . GLU A 1 162 ? -19.933 4.579 -27.727 1.00 91.12 162 GLU A O 1
ATOM 1295 N N . VAL A 1 163 ? -18.305 6.009 -27.166 1.00 93.69 163 VAL A N 1
ATOM 1296 C CA . VAL A 1 163 ? -19.197 7.152 -26.882 1.00 93.69 163 VAL A CA 1
ATOM 1297 C C . VAL A 1 163 ? -19.571 7.912 -28.169 1.00 93.69 163 VAL A C 1
ATOM 1299 O O . VAL A 1 163 ? -20.352 8.857 -28.130 1.00 93.69 163 VAL A O 1
ATOM 1302 N N . GLY A 1 164 ? -19.043 7.505 -29.330 1.00 90.94 164 GLY A N 1
ATOM 1303 C CA . GLY A 1 164 ? -19.300 8.163 -30.612 1.00 90.94 164 GLY A CA 1
ATOM 1304 C C . GLY A 1 164 ? -18.627 9.530 -30.749 1.00 90.94 164 GLY A C 1
ATOM 1305 O O . GLY A 1 164 ? -19.014 10.318 -31.608 1.00 90.94 164 GLY A O 1
ATOM 1306 N N . ILE A 1 165 ? -17.624 9.833 -29.917 1.00 82.81 165 ILE A N 1
ATOM 1307 C CA . ILE A 1 165 ? -16.850 11.071 -30.021 1.00 82.81 165 ILE A CA 1
ATOM 1308 C C . ILE A 1 165 ? -15.698 10.806 -30.995 1.00 82.81 165 ILE A C 1
ATOM 1310 O O . ILE A 1 165 ? -14.782 10.045 -30.662 1.00 82.81 165 ILE A O 1
ATOM 1314 N N . PRO A 1 166 ? -15.703 11.411 -32.195 1.00 77.88 166 PRO A N 1
ATOM 1315 C CA . PRO A 1 166 ? -14.645 11.192 -33.164 1.00 77.88 166 PRO A CA 1
ATOM 1316 C C . PRO A 1 166 ? -13.309 11.683 -32.599 1.00 77.88 166 PRO A C 1
ATOM 1318 O O . PRO A 1 166 ? -13.193 12.780 -32.046 1.00 77.88 166 PRO A O 1
ATOM 1321 N N . SER A 1 167 ? -12.275 10.860 -32.756 1.00 68.00 167 SER A N 1
ATOM 1322 C CA . SER A 1 167 ? -10.913 11.119 -32.273 1.00 68.00 167 SER A CA 1
ATOM 1323 C C . SER A 1 167 ? -10.303 12.413 -32.830 1.00 68.00 167 SER A C 1
ATOM 1325 O O . SER A 1 167 ? -9.402 12.978 -32.207 1.00 68.00 167 SER A O 1
ATOM 1327 N N . SER A 1 168 ? -10.837 12.936 -33.940 1.00 73.69 168 SER A N 1
ATOM 1328 C CA . SER A 1 168 ? -10.466 14.230 -34.521 1.00 73.69 168 SER A CA 1
ATOM 1329 C C . SER A 1 168 ? -10.758 15.428 -33.607 1.00 73.69 168 SER A C 1
ATOM 1331 O O . SER A 1 168 ? -10.033 16.416 -33.681 1.00 73.69 168 SER A O 1
ATOM 1333 N N . LEU A 1 169 ? -11.736 15.343 -32.694 1.00 66.62 169 LEU A N 1
ATOM 1334 C CA . LEU A 1 169 ? -12.059 16.430 -31.755 1.00 66.62 169 LEU A CA 1
ATOM 1335 C C . LEU A 1 169 ? -11.165 16.443 -30.502 1.00 66.62 169 LEU A C 1
ATOM 1337 O O . LEU A 1 169 ? -11.112 17.440 -29.787 1.00 66.62 169 LEU A O 1
ATOM 1341 N N . SER A 1 170 ? -10.434 15.358 -30.219 1.00 62.09 170 SER A N 1
ATOM 1342 C CA . SER A 1 170 ? -9.621 15.242 -28.997 1.00 62.09 170 SER A CA 1
ATOM 1343 C C . SER A 1 170 ? -8.224 15.860 -29.120 1.00 62.09 170 SER A C 1
ATOM 1345 O O . SER A 1 170 ? -7.591 16.109 -28.092 1.00 62.09 170 SER A O 1
ATOM 1347 N N . SER A 1 171 ? -7.714 16.064 -30.335 1.00 60.72 171 SER A N 1
ATOM 1348 C CA . SER A 1 171 ? -6.330 16.510 -30.560 1.00 60.72 171 SER A CA 1
ATOM 1349 C C . SER A 1 171 ? -6.168 18.036 -30.545 1.00 60.72 171 SER A C 1
ATOM 1351 O O . SER A 1 171 ? -5.043 18.515 -30.491 1.00 60.72 171 SER A O 1
ATOM 1353 N N . GLY A 1 172 ? -7.270 18.796 -30.561 1.00 54.84 172 GLY A N 1
ATOM 1354 C CA . GLY A 1 172 ? -7.265 20.261 -30.678 1.00 54.84 172 GLY A CA 1
ATOM 1355 C C . GLY A 1 172 ? -7.291 21.050 -29.363 1.00 54.84 172 GLY A C 1
ATOM 1356 O O . GLY A 1 172 ? -7.300 22.271 -29.401 1.00 54.84 172 GLY A O 1
ATOM 1357 N N . LEU A 1 173 ? -7.300 20.396 -28.195 1.00 53.47 173 LEU A N 1
ATOM 1358 C CA . LEU A 1 173 ? -7.310 21.078 -26.886 1.00 53.47 173 LEU A CA 1
ATOM 1359 C C . LEU A 1 173 ? -5.903 21.398 -26.342 1.00 53.47 173 LEU A C 1
ATOM 1361 O O . LEU A 1 173 ? -5.731 21.662 -25.151 1.00 53.47 173 LEU A O 1
ATOM 1365 N N . THR A 1 174 ? -4.881 21.416 -27.201 1.00 51.34 174 THR A N 1
ATOM 1366 C CA . THR A 1 174 ? -3.722 22.283 -26.967 1.00 51.34 174 THR A CA 1
ATOM 1367 C C . THR A 1 174 ? -4.203 23.717 -27.100 1.00 51.34 174 THR A C 1
ATOM 1369 O O . THR A 1 174 ? -4.499 24.190 -28.188 1.00 51.34 174 THR A O 1
ATOM 1372 N N . ARG A 1 175 ? -4.337 24.344 -25.936 1.00 47.66 175 ARG A N 1
ATOM 1373 C CA . ARG A 1 175 ? -4.715 25.723 -25.645 1.00 47.66 175 ARG A CA 1
ATOM 1374 C C . ARG A 1 175 ? -3.830 26.727 -26.403 1.00 47.66 175 ARG A C 1
ATOM 1376 O O . ARG A 1 175 ? -3.011 27.403 -25.796 1.00 47.66 175 ARG A O 1
ATOM 1383 N N . GLU A 1 176 ? -3.990 26.822 -27.715 1.00 46.66 176 GLU A N 1
ATOM 1384 C CA . GLU A 1 176 ? -3.744 28.065 -28.437 1.00 46.66 176 GLU A CA 1
ATOM 1385 C C . GLU A 1 176 ? -4.810 29.032 -27.927 1.00 46.66 176 GLU A C 1
ATOM 1387 O O . GLU A 1 176 ? -6.003 28.893 -28.206 1.00 46.66 176 GLU A O 1
ATOM 1392 N N . LEU A 1 177 ? -4.381 29.950 -27.061 1.00 50.03 177 LEU A N 1
ATOM 1393 C CA . LEU A 1 177 ? -5.110 31.171 -26.755 1.00 50.03 177 LEU A CA 1
ATOM 1394 C C . LEU A 1 177 ? -5.233 31.950 -28.064 1.00 50.03 177 LEU A C 1
ATOM 1396 O O . LEU A 1 177 ? -4.464 32.870 -28.324 1.00 50.03 177 LEU A O 1
ATOM 1400 N N . VAL A 1 178 ? -6.202 31.579 -28.894 1.00 50.25 178 VAL A N 1
ATOM 1401 C CA . VAL A 1 178 ? -6.694 32.490 -29.912 1.00 50.25 178 VAL A CA 1
ATOM 1402 C C . VAL A 1 178 ? -7.428 33.579 -29.137 1.00 50.25 178 VAL A C 1
ATOM 1404 O O . VAL A 1 178 ? -8.583 33.428 -28.738 1.00 50.25 178 VAL A O 1
ATOM 1407 N N . LEU A 1 179 ? -6.693 34.655 -28.847 1.00 54.09 179 LEU A N 1
ATOM 1408 C CA . LEU A 1 179 ? -7.241 35.982 -28.614 1.00 54.09 179 LEU A CA 1
ATOM 1409 C C . LEU A 1 179 ? -8.026 36.378 -29.873 1.00 54.09 179 LEU A C 1
ATOM 1411 O O . LEU A 1 179 ? -7.537 37.117 -30.721 1.00 54.09 179 LEU A O 1
ATOM 1415 N N . SER A 1 180 ? -9.241 35.861 -30.011 1.00 48.91 180 SER A N 1
ATOM 1416 C CA . SER A 1 180 ? -10.233 36.458 -30.894 1.00 48.91 180 SER A CA 1
ATOM 1417 C C . SER A 1 180 ? -10.990 37.482 -30.076 1.00 48.91 180 SER A C 1
ATOM 1419 O O . SER A 1 180 ? -11.990 37.189 -29.422 1.00 48.91 180 SER A O 1
ATOM 1421 N N . SER A 1 181 ? -10.450 38.693 -30.097 1.00 56.44 181 SER A N 1
ATOM 1422 C CA . SER A 1 181 ? -11.228 39.908 -29.950 1.00 56.44 181 SER A CA 1
ATOM 1423 C C . SER A 1 181 ? -12.305 39.906 -31.035 1.00 56.44 181 SER A C 1
ATOM 1425 O O . SER A 1 181 ? -12.004 40.227 -32.176 1.00 56.44 181 SER A O 1
ATOM 1427 N N . ASP A 1 182 ? -13.534 39.520 -30.706 1.00 51.22 182 ASP A N 1
ATOM 1428 C CA . ASP A 1 182 ? -14.683 40.200 -31.298 1.00 51.22 182 ASP A CA 1
ATOM 1429 C C . ASP A 1 182 ? -15.925 40.047 -30.422 1.00 51.22 182 ASP A C 1
ATOM 1431 O O . ASP A 1 182 ? -16.558 38.995 -30.314 1.00 51.22 182 ASP A O 1
ATOM 1435 N N . LEU A 1 183 ? -16.218 41.155 -29.749 1.00 55.53 183 LEU A N 1
ATOM 1436 C CA . LEU A 1 183 ? -17.463 41.450 -29.069 1.00 55.53 183 LEU A CA 1
ATOM 1437 C C . LEU A 1 183 ? -18.564 41.597 -30.121 1.00 55.53 183 LEU A C 1
ATOM 1439 O O . LEU A 1 183 ? -18.601 42.575 -30.860 1.00 55.53 183 LEU A O 1
ATOM 1443 N N . SER A 1 184 ? -19.516 40.672 -30.132 1.00 54.91 184 SER A N 1
ATOM 1444 C CA . SER A 1 184 ? -20.874 40.986 -30.570 1.00 54.91 184 SER A CA 1
ATOM 1445 C C . SER A 1 184 ? -21.855 40.364 -29.585 1.00 54.91 184 SER A C 1
ATOM 1447 O O . SER A 1 184 ? -2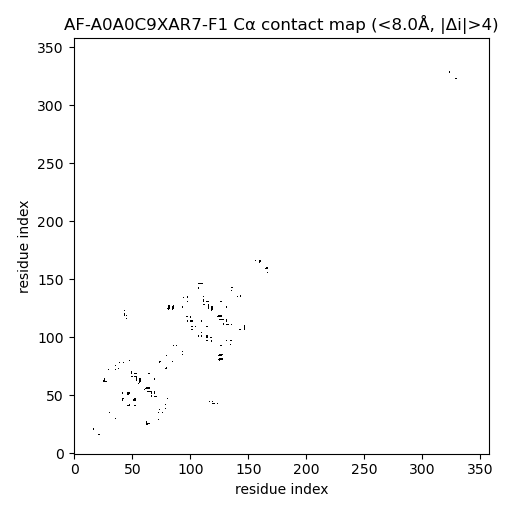1.998 39.149 -29.471 1.00 54.91 184 SER A O 1
ATOM 1449 N N . GLU A 1 185 ? -22.457 41.244 -28.791 1.00 56.97 185 GLU A N 1
ATOM 1450 C CA . GLU A 1 185 ? -23.485 40.946 -27.804 1.00 56.97 185 GLU A CA 1
ATOM 1451 C C . GLU A 1 185 ? -24.750 40.403 -28.490 1.00 56.97 185 GLU A C 1
ATOM 1453 O O . GLU A 1 185 ? -25.304 41.074 -29.364 1.00 56.97 185 GLU A O 1
ATOM 1458 N N . PRO A 1 186 ? -25.292 39.248 -28.073 1.00 50.81 186 PRO A N 1
ATOM 1459 C CA . PRO A 1 186 ? -26.700 38.964 -28.275 1.00 50.81 186 PRO A CA 1
ATOM 1460 C C . PRO A 1 186 ? -27.494 39.525 -27.089 1.00 50.81 186 PRO A C 1
ATOM 1462 O O . PRO A 1 186 ? -27.369 39.065 -25.954 1.00 50.81 186 PRO A O 1
ATOM 1465 N N . GLN A 1 187 ? -28.331 40.525 -27.369 1.00 52.72 187 GLN A N 1
ATOM 1466 C CA . GLN A 1 187 ? -29.374 41.000 -26.464 1.00 52.72 187 GLN A CA 1
ATOM 1467 C C . GLN A 1 187 ? -30.318 39.847 -26.102 1.00 52.72 187 GLN A C 1
ATOM 1469 O O . GLN A 1 187 ? -31.152 39.428 -26.906 1.00 52.72 187 GLN A O 1
ATOM 1474 N N . THR A 1 188 ? -30.223 39.351 -24.872 1.00 53.50 188 THR A N 1
ATOM 1475 C CA . THR A 1 188 ? -31.234 38.472 -24.283 1.00 53.50 188 THR A CA 1
ATOM 1476 C C . THR A 1 188 ? -32.287 39.340 -23.603 1.00 53.50 188 THR A C 1
ATOM 1478 O O . THR A 1 188 ? -32.049 39.919 -22.544 1.00 53.50 188 THR A O 1
ATOM 1481 N N . MET A 1 189 ? -33.465 39.437 -24.221 1.00 61.16 189 MET A N 1
ATOM 1482 C CA . MET A 1 189 ? -34.659 39.971 -23.571 1.00 61.16 189 MET A CA 1
ATOM 1483 C C . MET A 1 189 ? -35.041 39.060 -22.398 1.00 61.16 189 MET A C 1
ATOM 1485 O O . MET A 1 189 ? -35.404 37.902 -22.594 1.00 61.16 189 MET A O 1
ATOM 1489 N N . ILE A 1 190 ? -34.948 39.587 -21.179 1.00 60.00 190 ILE A N 1
ATOM 1490 C CA . ILE A 1 190 ? -35.458 38.954 -19.961 1.00 60.00 190 ILE A CA 1
ATOM 1491 C C . ILE A 1 190 ? -36.914 39.416 -19.787 1.00 60.00 190 ILE A C 1
ATOM 1493 O O . ILE A 1 190 ? -37.134 40.619 -19.637 1.00 60.00 190 ILE A O 1
ATOM 1497 N N . PRO A 1 191 ? -37.919 38.521 -19.798 1.00 58.72 191 PRO A N 1
ATOM 1498 C CA . PRO A 1 191 ? -39.268 38.882 -19.389 1.00 58.72 191 PRO A CA 1
ATOM 1499 C C . PRO A 1 191 ? -39.316 39.037 -17.863 1.00 58.72 191 PRO A C 1
ATOM 1501 O O . PRO A 1 191 ? -39.014 38.111 -17.109 1.00 58.72 191 PRO A O 1
ATOM 1504 N N . ALA A 1 192 ? -39.673 40.243 -17.428 1.00 58.22 192 ALA A N 1
ATOM 1505 C CA . ALA A 1 192 ? -40.032 40.554 -16.056 1.00 58.22 192 ALA A CA 1
ATOM 1506 C C . ALA A 1 192 ? -41.419 39.975 -15.765 1.00 58.22 192 ALA A C 1
ATOM 1508 O O . ALA A 1 192 ? -42.372 40.379 -16.416 1.00 58.22 192 ALA A O 1
ATOM 1509 N N . ASP A 1 193 ? -41.500 39.020 -14.838 1.00 61.81 193 ASP A N 1
ATOM 1510 C CA . ASP A 1 193 ? -42.644 38.808 -13.942 1.00 61.81 193 ASP A CA 1
ATOM 1511 C C . ASP A 1 193 ? -42.323 37.642 -12.997 1.00 61.81 193 ASP A C 1
ATOM 1513 O O . ASP A 1 193 ? -42.475 36.468 -13.331 1.00 61.81 193 ASP A O 1
ATOM 1517 N N . MET A 1 194 ? -41.852 37.965 -11.791 1.00 54.38 194 MET A N 1
ATOM 1518 C CA . MET A 1 194 ? -41.809 37.019 -10.675 1.00 54.38 194 MET A CA 1
ATOM 1519 C C . MET A 1 194 ? -42.217 37.750 -9.387 1.00 54.38 194 MET A C 1
ATOM 1521 O O . MET A 1 194 ? -41.588 38.751 -9.036 1.00 54.38 194 MET A O 1
ATOM 1525 N N . PRO A 1 195 ? -43.276 37.293 -8.693 1.00 63.62 195 PRO A N 1
ATOM 1526 C CA . PRO A 1 195 ? -43.849 37.999 -7.558 1.00 63.62 195 PRO A CA 1
ATOM 1527 C C . PRO A 1 195 ? -43.008 37.876 -6.283 1.00 63.62 195 PRO A C 1
ATOM 1529 O O . PRO A 1 195 ? -42.509 36.815 -5.908 1.00 63.62 195 PRO A O 1
ATOM 1532 N N . THR A 1 196 ? -42.924 39.011 -5.599 1.00 50.84 196 THR A N 1
ATOM 1533 C CA . THR A 1 196 ? -42.307 39.259 -4.300 1.00 50.84 196 THR A CA 1
ATOM 1534 C C . THR A 1 196 ? -43.017 38.469 -3.196 1.00 50.84 196 THR A C 1
ATOM 1536 O O . THR A 1 196 ? -44.145 38.793 -2.828 1.00 50.84 196 THR A O 1
ATOM 1539 N N . ILE A 1 197 ? -42.360 37.460 -2.617 1.00 48.72 197 ILE A N 1
ATOM 1540 C CA . ILE A 1 197 ? -42.778 36.899 -1.325 1.00 48.72 197 ILE A CA 1
ATOM 1541 C C . ILE A 1 197 ? -42.015 37.637 -0.232 1.00 48.72 197 ILE A C 1
ATOM 1543 O O . ILE A 1 197 ? -40.812 37.470 -0.044 1.00 48.72 197 ILE A O 1
ATOM 1547 N N . SER A 1 198 ? -42.768 38.488 0.459 1.00 51.97 198 SER A N 1
ATOM 1548 C CA . SER A 1 198 ? -42.397 39.142 1.703 1.00 51.97 198 SER A CA 1
ATOM 1549 C C . SER A 1 198 ? -42.156 38.095 2.792 1.00 51.97 198 SER A C 1
ATOM 1551 O O . SER A 1 198 ? -42.985 37.215 3.030 1.00 51.97 198 SER A O 1
ATOM 1553 N N . SER A 1 199 ? -41.019 38.184 3.470 1.00 51.03 199 SER A N 1
ATOM 1554 C CA . SER A 1 199 ? -40.820 37.554 4.772 1.00 51.03 199 SER A CA 1
ATOM 1555 C C . SER A 1 199 ? -39.976 38.479 5.630 1.00 51.03 199 SER A C 1
ATOM 1557 O O . SER A 1 199 ? -38.752 38.400 5.680 1.00 51.03 199 SER A O 1
ATOM 1559 N N . ASP A 1 200 ? -40.706 39.371 6.291 1.00 49.75 200 ASP A N 1
ATOM 1560 C CA . ASP A 1 200 ? -40.377 39.928 7.594 1.00 49.75 200 ASP A CA 1
ATOM 1561 C C . ASP A 1 200 ? -39.802 38.855 8.528 1.00 49.75 200 ASP A C 1
ATOM 1563 O O . ASP A 1 200 ? -40.475 37.868 8.841 1.00 49.75 200 ASP A O 1
ATOM 1567 N N . ARG A 1 201 ? -38.598 39.098 9.055 1.00 45.94 201 ARG A N 1
ATOM 1568 C CA . ARG A 1 201 ? -38.341 39.055 10.503 1.00 45.94 201 ARG A CA 1
ATOM 1569 C C . ARG A 1 201 ? -36.991 39.691 10.847 1.00 45.94 201 ARG A C 1
ATOM 1571 O O . ARG A 1 201 ? -35.953 39.379 10.276 1.00 45.94 201 ARG A O 1
ATOM 1578 N N . HIS A 1 202 ? -37.112 40.606 11.800 1.00 46.31 202 HIS A N 1
ATOM 1579 C CA . HIS A 1 202 ? -36.154 41.499 12.450 1.00 46.31 202 HIS A CA 1
ATOM 1580 C C . HIS A 1 202 ? -35.050 40.760 13.260 1.00 46.31 202 HIS A C 1
ATOM 1582 O O . HIS A 1 202 ? -35.027 39.528 13.267 1.00 46.31 202 HIS A O 1
ATOM 1588 N N . PRO A 1 203 ? -34.100 41.475 13.905 1.00 60.75 203 PRO A N 1
ATOM 1589 C CA . PRO A 1 203 ? -32.687 41.135 13.929 1.00 60.75 203 PRO A CA 1
ATOM 1590 C C . PRO A 1 203 ? -32.248 40.770 15.358 1.00 60.75 203 PRO A C 1
ATOM 1592 O O . PRO A 1 203 ? -33.067 40.677 16.262 1.00 60.75 203 PRO A O 1
ATOM 1595 N N . GLU A 1 204 ? -30.940 40.597 15.525 1.00 41.31 204 GLU A N 1
ATOM 1596 C CA . GLU A 1 204 ? -30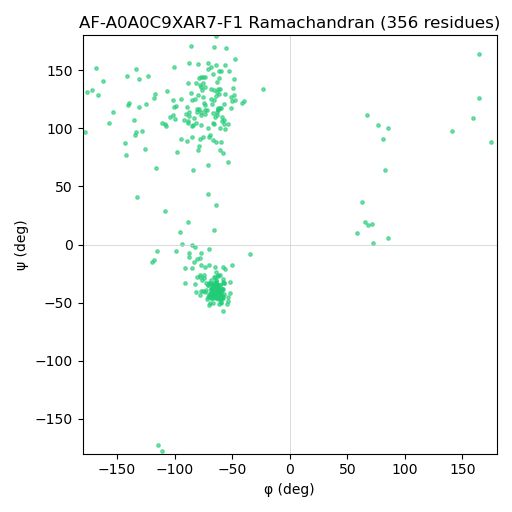.122 40.866 16.720 1.00 41.31 204 GLU A CA 1
ATOM 1597 C C . GLU A 1 204 ? -29.084 39.757 16.867 1.00 41.31 204 GLU A C 1
ATOM 1599 O O . GLU A 1 204 ? -29.338 38.672 17.381 1.00 41.31 204 GLU A O 1
ATOM 1604 N N . SER A 1 205 ? -27.873 40.047 16.397 1.00 44.19 205 SER A N 1
ATOM 1605 C CA . SER A 1 205 ? -26.683 39.356 16.875 1.00 44.19 205 SER A CA 1
ATOM 1606 C C . SER A 1 205 ? -25.560 40.385 17.007 1.00 44.19 205 SER A C 1
ATOM 1608 O O . SER A 1 205 ? -25.258 41.081 16.029 1.00 44.19 205 SER A O 1
ATOM 1610 N N . PRO A 1 206 ? -25.005 40.580 18.215 1.00 61.84 206 PRO A N 1
ATOM 1611 C CA . PRO A 1 206 ? -24.103 41.681 18.490 1.00 61.84 206 PRO A CA 1
ATOM 1612 C C . PRO A 1 206 ? -22.688 41.418 17.974 1.00 61.84 206 PRO A C 1
ATOM 1614 O O . PRO A 1 206 ? -22.143 40.316 18.030 1.00 61.84 206 PRO A O 1
ATOM 1617 N N . ARG A 1 207 ? -22.108 42.522 17.503 1.00 47.97 207 ARG A N 1
ATOM 1618 C CA . ARG A 1 207 ? -20.714 42.735 17.120 1.00 47.97 207 ARG A CA 1
ATOM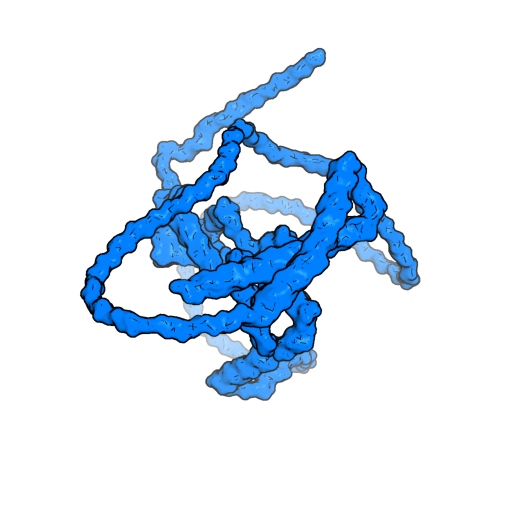 1619 C C . ARG A 1 207 ? -19.732 42.244 18.191 1.00 47.97 207 ARG A C 1
ATOM 1621 O O . ARG A 1 207 ? -19.852 42.613 19.355 1.00 47.97 207 ARG A O 1
ATOM 1628 N N . GLY A 1 208 ? -18.697 41.535 17.744 1.00 43.69 208 GLY A N 1
ATOM 1629 C CA . GLY A 1 208 ? -17.418 41.363 18.439 1.00 43.69 208 GLY A CA 1
ATOM 1630 C C . GLY A 1 208 ? -16.265 41.834 17.532 1.00 43.69 208 GLY A C 1
ATOM 1631 O O . GLY A 1 208 ? -16.393 41.714 16.313 1.00 43.69 208 GLY A O 1
ATOM 1632 N N . PRO A 1 209 ? -15.192 42.430 18.087 1.00 55.81 209 PRO A N 1
ATOM 1633 C CA . PRO A 1 209 ? -14.318 43.363 17.373 1.00 55.81 209 PRO A CA 1
ATOM 1634 C C . PRO A 1 209 ? -13.250 42.708 16.488 1.00 55.81 209 PRO A C 1
ATOM 1636 O O . PRO A 1 209 ? -12.579 41.751 16.869 1.00 55.81 209 PRO A O 1
ATOM 1639 N N . SER A 1 210 ? -13.074 43.315 15.315 1.00 42.19 210 SER A N 1
ATOM 1640 C CA . SER A 1 210 ? -11.993 43.115 14.355 1.00 42.19 210 SER A CA 1
ATOM 1641 C C . SER A 1 210 ? -10.658 43.608 14.917 1.00 42.19 210 SER A C 1
ATOM 1643 O O . SER A 1 210 ? -10.519 44.795 15.220 1.00 42.19 210 SER A O 1
ATOM 1645 N N . LEU A 1 211 ? -9.677 42.710 15.013 1.00 48.56 211 LEU A N 1
ATOM 1646 C CA . LEU A 1 211 ? -8.285 43.079 15.241 1.00 48.56 211 LEU A CA 1
ATOM 1647 C C . LEU A 1 211 ? -7.627 43.476 13.918 1.00 48.56 211 LEU A C 1
ATOM 1649 O O . LEU A 1 211 ? -7.648 42.746 12.929 1.00 48.56 211 LEU A O 1
ATOM 1653 N N . ILE A 1 212 ? -7.087 44.684 13.976 1.00 46.69 212 ILE A N 1
ATOM 1654 C CA . ILE A 1 212 ? -6.201 45.371 13.050 1.00 46.69 212 ILE A CA 1
ATOM 1655 C C . ILE A 1 212 ? -4.956 44.510 12.826 1.00 46.69 212 ILE A C 1
ATOM 1657 O O . ILE A 1 212 ? -4.324 44.109 13.797 1.00 46.69 212 ILE A O 1
ATOM 1661 N N . ASN A 1 213 ? -4.595 44.265 11.568 1.00 39.50 213 ASN A N 1
ATOM 1662 C CA . ASN A 1 213 ? -3.222 43.944 11.193 1.00 39.50 213 ASN A CA 1
ATOM 1663 C C . ASN A 1 213 ? -2.829 44.888 10.059 1.00 39.50 213 ASN A C 1
ATOM 1665 O O . ASN A 1 213 ? -3.174 44.673 8.896 1.00 39.50 213 ASN A O 1
ATOM 1669 N N . ASP A 1 214 ? -2.136 45.951 10.456 1.00 36.91 214 ASP A N 1
ATOM 1670 C CA . ASP A 1 214 ? -1.373 46.837 9.594 1.00 36.91 214 ASP A CA 1
ATOM 1671 C C . ASP A 1 214 ? -0.250 46.038 8.926 1.00 36.91 214 ASP A C 1
ATOM 1673 O O . ASP A 1 214 ? 0.637 45.497 9.589 1.00 36.91 214 ASP A O 1
ATOM 1677 N N . ILE A 1 215 ? -0.290 45.951 7.598 1.00 46.88 215 ILE A N 1
ATOM 1678 C CA . ILE A 1 215 ? 0.839 45.483 6.797 1.00 46.88 215 ILE A CA 1
ATOM 1679 C C . ILE A 1 215 ? 1.514 46.732 6.250 1.00 46.88 215 ILE A C 1
ATOM 1681 O O . ILE A 1 215 ? 0.984 47.417 5.375 1.00 46.88 215 ILE A O 1
ATOM 1685 N N . HIS A 1 216 ? 2.687 47.028 6.803 1.00 46.09 216 HIS A N 1
ATOM 1686 C CA . HIS A 1 216 ? 3.574 48.057 6.294 1.00 46.09 216 HIS A CA 1
ATOM 1687 C C . HIS A 1 216 ? 4.031 47.704 4.876 1.00 46.09 216 HIS A C 1
ATOM 1689 O O . HIS A 1 216 ? 4.709 46.707 4.635 1.00 46.09 216 HIS A O 1
ATOM 1695 N N . SER A 1 217 ? 3.631 48.576 3.958 1.00 46.38 217 SER A N 1
ATOM 1696 C CA . SER A 1 217 ? 4.198 48.763 2.632 1.00 46.38 217 SER A CA 1
ATOM 1697 C C . SER A 1 217 ? 5.626 49.290 2.778 1.00 46.38 217 SER A C 1
ATOM 1699 O O . SER A 1 217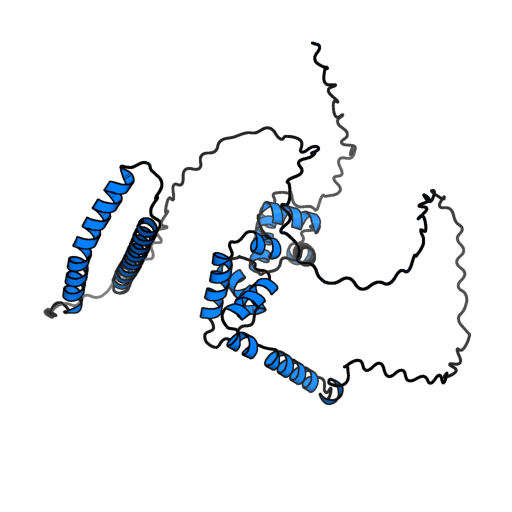 ? 5.824 50.321 3.421 1.00 46.38 217 SER A O 1
ATOM 1701 N N . LEU A 1 218 ? 6.607 48.607 2.187 1.00 48.62 218 LEU A N 1
ATOM 1702 C CA . LEU A 1 218 ? 7.930 49.172 1.934 1.00 48.62 218 LEU A CA 1
ATOM 1703 C C . LEU A 1 218 ? 8.347 48.930 0.488 1.00 48.62 218 LEU A C 1
ATOM 1705 O O . LEU A 1 218 ? 8.030 47.914 -0.130 1.00 48.62 218 LEU A O 1
ATOM 1709 N N . ASP A 1 219 ? 9.007 49.964 -0.006 1.00 39.12 219 ASP A N 1
ATOM 1710 C CA . ASP A 1 219 ? 9.160 50.362 -1.386 1.00 39.12 219 ASP A CA 1
ATOM 1711 C C . ASP A 1 219 ? 9.996 49.436 -2.267 1.00 39.12 219 ASP A C 1
ATOM 1713 O O . ASP A 1 219 ? 10.949 48.773 -1.857 1.00 39.12 219 ASP A O 1
ATOM 1717 N N . ALA A 1 220 ? 9.644 49.501 -3.546 1.00 43.34 220 ALA A N 1
ATOM 1718 C CA . ALA A 1 220 ? 10.453 49.058 -4.657 1.00 43.34 220 ALA A CA 1
ATOM 1719 C C . ALA A 1 220 ? 11.687 49.958 -4.827 1.00 43.34 220 ALA A C 1
ATOM 1721 O O . ALA A 1 220 ? 11.563 51.179 -4.921 1.00 43.34 220 ALA A O 1
ATOM 1722 N N . VAL A 1 221 ? 12.860 49.348 -5.008 1.00 48.25 221 VAL A N 1
ATOM 1723 C CA . VAL A 1 221 ? 13.982 49.995 -5.697 1.00 48.25 221 VAL A CA 1
ATOM 1724 C C . VAL A 1 221 ? 14.531 49.032 -6.742 1.00 48.25 221 VAL A C 1
ATOM 1726 O O . VAL A 1 221 ? 14.975 47.926 -6.447 1.00 48.25 221 VAL A O 1
ATOM 1729 N N . SER A 1 222 ? 14.440 49.482 -7.987 1.00 46.34 222 SER A N 1
ATOM 1730 C CA . SER A 1 222 ? 14.996 48.862 -9.181 1.00 46.34 222 SER A CA 1
ATOM 1731 C C . SER A 1 222 ? 16.487 49.198 -9.264 1.00 46.34 222 SER A C 1
ATOM 1733 O O . SER A 1 222 ? 16.844 50.373 -9.195 1.00 46.34 222 SER A O 1
ATOM 1735 N N . SER A 1 223 ? 17.362 48.206 -9.431 1.00 46.50 223 SER A N 1
ATOM 1736 C CA . SER A 1 223 ? 18.726 48.447 -9.911 1.00 46.50 223 SER A CA 1
ATOM 1737 C C . SER A 1 223 ? 19.267 47.209 -10.617 1.00 46.50 223 SER A C 1
ATOM 1739 O O . SER A 1 223 ? 19.435 46.144 -10.025 1.00 46.50 223 SER A O 1
ATOM 1741 N N . ALA A 1 224 ? 19.483 47.363 -11.918 1.00 49.88 224 ALA A N 1
ATOM 1742 C CA . ALA A 1 224 ? 20.111 46.391 -12.791 1.00 49.88 224 ALA A CA 1
ATOM 1743 C C . ALA A 1 224 ? 21.630 46.397 -12.582 1.00 49.88 224 ALA A C 1
ATOM 1745 O O . ALA A 1 224 ? 22.223 47.470 -12.576 1.00 49.88 224 ALA A O 1
ATOM 1746 N N . ASN A 1 225 ? 22.249 45.215 -12.488 1.00 50.44 225 ASN A N 1
ATOM 1747 C CA . ASN A 1 225 ? 23.606 44.943 -12.978 1.00 50.44 225 ASN A CA 1
ATOM 1748 C C . ASN A 1 225 ? 23.832 43.420 -13.117 1.00 50.44 225 ASN A C 1
ATOM 1750 O O . ASN A 1 225 ? 23.368 42.662 -12.264 1.00 50.44 225 ASN A O 1
ATOM 1754 N N . PRO A 1 226 ? 24.529 42.953 -14.172 1.00 58.19 226 PRO A N 1
ATOM 1755 C CA . PRO A 1 226 ? 24.834 41.542 -14.380 1.00 58.19 226 PRO A CA 1
ATOM 1756 C C . PRO A 1 226 ? 26.109 41.153 -13.617 1.00 58.19 226 PRO A C 1
ATOM 1758 O O . PRO A 1 226 ? 27.161 41.757 -13.819 1.00 58.19 226 PRO A O 1
ATOM 1761 N N . VAL A 1 227 ? 26.024 40.132 -12.760 1.00 49.12 227 VAL A N 1
ATOM 1762 C CA . VAL A 1 227 ? 27.182 39.572 -12.047 1.00 49.12 227 VAL A CA 1
ATOM 1763 C C . VAL A 1 227 ? 27.387 38.113 -12.452 1.00 49.12 227 VAL A C 1
ATOM 1765 O O . VAL A 1 227 ? 26.481 37.283 -12.427 1.00 49.12 227 VAL A O 1
ATOM 1768 N N . THR A 1 228 ? 28.616 37.874 -12.885 1.00 47.81 228 THR A N 1
ATOM 1769 C CA . THR A 1 228 ? 29.307 36.643 -13.265 1.00 47.81 228 THR A CA 1
ATOM 1770 C C . THR A 1 228 ? 29.149 35.523 -12.222 1.00 47.81 228 THR A C 1
ATOM 1772 O O . THR A 1 228 ? 29.202 35.818 -11.031 1.00 47.81 228 THR A O 1
ATOM 1775 N N . PRO A 1 229 ? 29.008 34.237 -12.608 1.00 55.41 229 PRO A N 1
ATOM 1776 C CA . PRO A 1 229 ? 28.935 33.153 -11.633 1.00 55.41 229 PRO A CA 1
ATOM 1777 C C . PRO A 1 229 ? 30.326 32.811 -11.072 1.00 55.41 229 PRO A C 1
ATOM 1779 O O . PRO A 1 229 ? 31.183 32.276 -11.776 1.00 55.41 229 PRO A O 1
ATOM 1782 N N . GLU A 1 230 ? 30.519 33.114 -9.790 1.00 50.56 230 GLU A N 1
ATOM 1783 C CA . GLU A 1 230 ? 31.615 32.644 -8.938 1.00 50.56 230 GLU A CA 1
ATOM 1784 C C . GLU A 1 230 ? 31.217 31.296 -8.285 1.00 50.56 230 GLU A C 1
ATOM 1786 O O . GLU A 1 230 ? 30.048 31.116 -7.924 1.00 50.56 230 GLU A O 1
ATOM 1791 N N . PRO A 1 231 ? 32.122 30.304 -8.175 1.00 56.22 231 PRO A N 1
ATOM 1792 C CA . PRO A 1 231 ? 31.780 28.972 -7.680 1.00 56.22 231 PRO A CA 1
ATOM 1793 C C . PRO A 1 231 ? 31.583 28.961 -6.156 1.00 56.22 231 PRO A C 1
ATOM 1795 O O . PRO A 1 231 ? 32.460 29.368 -5.399 1.00 56.22 231 PRO A O 1
ATOM 1798 N N . LEU A 1 232 ? 30.432 28.446 -5.712 1.00 45.59 232 LEU A N 1
ATOM 1799 C CA . LEU A 1 232 ? 30.072 28.323 -4.297 1.00 45.59 232 LEU A CA 1
ATOM 1800 C C . LEU A 1 232 ? 31.026 27.375 -3.536 1.00 45.59 232 LEU A C 1
ATOM 1802 O O . LEU A 1 232 ? 31.211 26.233 -3.972 1.00 45.59 232 LEU A O 1
ATOM 1806 N N . PRO A 1 233 ? 31.561 27.785 -2.370 1.00 45.88 233 PRO A N 1
ATOM 1807 C CA . PRO A 1 233 ? 32.182 26.882 -1.415 1.00 45.88 233 PRO A CA 1
ATOM 1808 C C . PRO A 1 233 ? 31.120 26.105 -0.621 1.00 45.88 233 PRO A C 1
ATOM 1810 O O . PRO A 1 233 ? 30.053 26.622 -0.291 1.00 45.88 233 PRO A O 1
ATOM 1813 N N . LEU A 1 234 ? 31.438 24.846 -0.310 1.00 43.72 234 LEU A N 1
ATOM 1814 C CA . LEU A 1 234 ? 30.670 23.963 0.570 1.00 43.72 234 LEU A CA 1
ATOM 1815 C C . LEU A 1 234 ? 30.541 24.592 1.964 1.00 43.72 234 LEU A C 1
ATOM 1817 O O . LEU A 1 234 ? 31.505 24.616 2.726 1.00 43.72 234 LEU A O 1
ATOM 1821 N N . HIS A 1 235 ? 29.347 25.086 2.289 1.00 35.75 235 HIS A N 1
ATOM 1822 C CA . HIS A 1 235 ? 29.027 25.565 3.627 1.00 35.75 235 HIS A CA 1
ATOM 1823 C C . HIS A 1 235 ? 28.745 24.361 4.535 1.00 35.75 235 HIS A C 1
ATOM 1825 O O . HIS A 1 235 ? 27.799 23.603 4.301 1.00 35.75 235 HIS A O 1
ATOM 1831 N N . LEU A 1 236 ? 29.596 24.194 5.553 1.00 42.28 236 LEU A N 1
ATOM 1832 C CA . LEU A 1 236 ? 29.291 23.465 6.782 1.00 42.28 236 LEU A CA 1
ATOM 1833 C C . LEU A 1 236 ? 27.941 23.969 7.312 1.00 42.28 236 LEU A C 1
ATOM 1835 O O . LEU A 1 236 ? 27.732 25.178 7.418 1.00 42.28 236 LEU A O 1
ATOM 1839 N N . ILE A 1 237 ? 27.030 23.046 7.604 1.00 37.44 237 ILE A N 1
ATOM 1840 C CA . ILE A 1 237 ? 25.854 23.340 8.418 1.00 37.44 237 ILE A CA 1
ATOM 1841 C C . ILE A 1 237 ? 26.309 23.095 9.851 1.00 37.44 237 ILE A C 1
ATOM 1843 O O . ILE A 1 237 ? 26.508 21.945 10.239 1.00 37.44 237 ILE A O 1
ATOM 1847 N N . ASP A 1 238 ? 26.547 24.188 10.569 1.00 31.39 238 ASP A N 1
ATOM 1848 C CA . ASP A 1 238 ? 26.685 24.187 12.018 1.00 31.39 238 ASP A CA 1
ATOM 1849 C C . ASP A 1 238 ? 25.335 23.804 12.641 1.00 31.39 238 ASP A C 1
ATOM 1851 O O . ASP A 1 238 ? 24.269 24.266 12.220 1.00 31.39 238 ASP A O 1
ATOM 1855 N N . GLU A 1 239 ? 25.395 22.879 13.596 1.00 42.25 239 GLU A N 1
ATOM 1856 C CA . GLU A 1 239 ? 24.274 22.468 14.430 1.00 42.25 239 GLU A CA 1
ATOM 1857 C C . GLU A 1 239 ? 24.047 23.534 15.503 1.00 42.25 239 GLU A C 1
ATOM 1859 O O . GLU A 1 239 ? 24.771 23.581 16.494 1.00 42.25 239 GLU A O 1
ATOM 1864 N N . ASP A 1 240 ? 23.033 24.376 15.316 1.00 35.75 240 ASP A N 1
ATOM 1865 C CA . ASP A 1 240 ? 22.512 25.201 16.402 1.00 35.75 240 ASP A CA 1
ATOM 1866 C C . ASP A 1 240 ? 21.491 24.382 17.206 1.00 35.75 240 ASP A C 1
ATOM 1868 O O . ASP A 1 240 ? 20.341 24.168 16.802 1.00 35.75 240 ASP A O 1
ATOM 1872 N N . GLU A 1 241 ? 21.964 23.905 18.359 1.00 49.25 241 GLU A N 1
ATOM 1873 C CA . GLU A 1 241 ? 21.158 23.702 19.556 1.00 49.25 241 GLU A CA 1
ATOM 1874 C C . GLU A 1 241 ? 20.380 24.990 19.862 1.00 49.25 241 GLU A C 1
ATOM 1876 O O . GLU A 1 241 ? 20.982 26.049 19.988 1.00 49.25 241 GLU A O 1
ATOM 1881 N N . ASP A 1 242 ? 19.055 24.904 20.015 1.00 37.31 242 ASP A N 1
ATOM 1882 C CA . ASP A 1 242 ? 18.404 25.452 21.207 1.00 37.31 242 ASP A CA 1
ATOM 1883 C C . ASP A 1 242 ? 16.890 25.175 21.265 1.00 37.31 242 ASP A C 1
ATOM 1885 O O . ASP A 1 242 ? 16.111 25.504 20.370 1.00 37.31 242 ASP A O 1
ATOM 1889 N N . SER A 1 243 ? 16.504 24.693 22.448 1.00 45.22 243 SER A N 1
ATOM 1890 C CA . SER A 1 243 ? 15.246 24.958 23.161 1.00 45.22 243 SER A CA 1
ATOM 1891 C C . SER A 1 243 ? 13.986 24.126 22.860 1.00 45.22 243 SER A C 1
ATOM 1893 O O . SER A 1 243 ? 13.169 24.414 21.984 1.00 45.22 243 SER A O 1
ATOM 1895 N N . ASP A 1 244 ? 13.774 23.166 23.769 1.00 40.62 244 ASP A N 1
ATOM 1896 C CA . ASP A 1 244 ? 12.488 22.617 24.220 1.00 40.62 244 ASP A CA 1
ATOM 1897 C C . ASP A 1 244 ? 11.445 23.714 24.566 1.00 40.62 244 ASP A C 1
ATOM 1899 O O . ASP A 1 244 ? 11.801 24.847 24.904 1.00 40.62 244 ASP A O 1
ATOM 1903 N N . PRO A 1 245 ? 10.137 23.380 24.594 1.00 52.88 245 PRO A N 1
ATOM 1904 C CA . PRO A 1 245 ? 9.602 22.964 25.891 1.00 52.88 245 PRO A CA 1
ATOM 1905 C C . PRO A 1 245 ? 8.584 21.807 25.834 1.00 52.88 245 PRO A C 1
ATOM 1907 O O . PRO A 1 245 ? 7.690 21.744 24.991 1.00 52.88 245 PRO A O 1
ATOM 1910 N N . ASP A 1 246 ? 8.657 20.985 26.881 1.00 42.25 246 ASP A N 1
ATOM 1911 C CA . ASP A 1 246 ? 7.501 20.380 27.552 1.00 42.25 246 ASP A CA 1
ATOM 1912 C C . ASP A 1 246 ? 6.896 19.107 26.926 1.00 42.25 246 ASP A C 1
ATOM 1914 O O . ASP A 1 246 ? 5.721 19.035 26.558 1.00 42.25 246 ASP A O 1
ATOM 1918 N N . THR A 1 247 ? 7.690 18.030 26.902 1.00 44.94 247 THR A N 1
ATOM 1919 C CA . THR A 1 247 ? 7.128 16.669 26.877 1.00 44.94 247 THR A CA 1
ATOM 1920 C C . THR A 1 247 ? 7.048 16.142 28.305 1.00 44.94 247 THR A C 1
ATOM 1922 O O . THR A 1 247 ? 7.990 15.552 28.829 1.00 44.94 247 THR A O 1
ATOM 1925 N N . GLY A 1 248 ? 5.900 16.377 28.941 1.00 37.31 248 GLY A N 1
ATOM 1926 C CA . GLY A 1 248 ? 5.570 15.844 30.257 1.00 37.31 248 GLY A CA 1
ATOM 1927 C C . GLY A 1 248 ? 5.865 14.346 30.370 1.00 37.31 248 GLY A C 1
ATOM 1928 O O . GLY A 1 248 ? 5.365 13.527 29.593 1.00 37.31 248 GLY A O 1
ATOM 1929 N N . GLY A 1 249 ? 6.682 14.014 31.369 1.00 34.44 249 GLY A N 1
ATOM 1930 C CA . GLY A 1 249 ? 7.069 12.657 31.713 1.00 34.44 249 GLY A CA 1
ATOM 1931 C C . GLY A 1 249 ? 5.876 11.780 32.089 1.00 34.44 249 GLY A C 1
ATOM 1932 O O . GLY A 1 249 ? 5.022 12.155 32.894 1.00 34.44 249 GLY A O 1
ATOM 1933 N N . TYR A 1 250 ? 5.861 10.572 31.533 1.00 42.41 250 TYR A N 1
ATOM 1934 C CA . TYR A 1 250 ? 5.157 9.438 32.119 1.00 42.41 250 TYR A CA 1
ATOM 1935 C C . TYR A 1 250 ? 6.193 8.551 32.822 1.00 42.41 250 TYR A C 1
ATOM 1937 O O . TYR A 1 250 ? 7.160 8.143 32.174 1.00 42.41 250 TYR A O 1
ATOM 1945 N N . PRO A 1 251 ? 6.030 8.259 34.125 1.00 52.69 251 PRO A N 1
ATOM 1946 C CA . PRO A 1 251 ? 6.950 7.399 34.852 1.00 52.69 251 PRO A CA 1
ATOM 1947 C C . PRO A 1 251 ? 6.754 5.937 34.441 1.00 52.69 251 PRO A C 1
ATOM 1949 O O . PRO A 1 251 ? 5.642 5.489 34.151 1.00 52.69 251 PRO A O 1
ATOM 1952 N N . GLY A 1 252 ? 7.874 5.222 34.394 1.00 40.50 252 GLY A N 1
ATOM 1953 C CA . GLY A 1 252 ? 7.967 3.844 33.944 1.00 40.50 252 GLY A CA 1
ATOM 1954 C C . GLY A 1 252 ? 7.363 2.810 34.890 1.00 40.50 252 GLY A C 1
ATOM 1955 O O . GLY A 1 252 ? 7.252 3.022 36.088 1.00 40.50 252 GLY A O 1
ATOM 1956 N N . HIS A 1 253 ? 7.015 1.681 34.281 1.00 36.19 253 HIS A N 1
ATOM 1957 C CA . HIS A 1 253 ? 6.963 0.297 34.765 1.00 36.19 253 HIS A CA 1
ATOM 1958 C C . HIS A 1 253 ? 6.685 -0.512 33.478 1.00 36.19 253 HIS A C 1
ATOM 1960 O O . HIS A 1 253 ? 5.858 -0.095 32.674 1.00 36.19 253 HIS A O 1
ATOM 1966 N N . SER A 1 254 ? 7.333 -1.611 33.120 1.00 39.31 254 SER A N 1
ATOM 1967 C CA . SER A 1 254 ? 8.143 -2.586 33.841 1.00 39.31 254 SER A CA 1
ATOM 1968 C C . SER A 1 254 ? 8.849 -3.463 32.802 1.00 39.31 254 SER A C 1
ATOM 1970 O O . SER A 1 254 ? 8.298 -3.700 31.724 1.00 39.31 254 SER A O 1
ATOM 1972 N N . ASP A 1 255 ? 10.014 -3.989 33.171 1.00 46.41 255 ASP A N 1
ATOM 1973 C CA . ASP A 1 255 ? 10.652 -5.144 32.548 1.00 46.41 255 ASP A CA 1
ATOM 1974 C C . ASP A 1 255 ? 9.643 -6.255 32.227 1.00 46.41 255 ASP A C 1
ATOM 1976 O O . ASP A 1 255 ? 8.989 -6.794 33.121 1.00 46.41 255 ASP A O 1
ATOM 1980 N N . GLN A 1 256 ? 9.550 -6.636 30.954 1.00 40.34 256 GLN A N 1
ATOM 1981 C CA . GLN A 1 256 ? 9.074 -7.957 30.557 1.00 40.34 256 GLN A CA 1
ATOM 1982 C C . GLN A 1 256 ? 10.012 -8.514 29.496 1.00 40.34 256 GLN A C 1
ATOM 1984 O O . GLN A 1 256 ? 9.892 -8.273 28.296 1.00 40.34 256 GLN A O 1
ATOM 1989 N N . THR A 1 257 ? 10.972 -9.284 29.994 1.00 41.34 257 THR A N 1
ATOM 1990 C CA . THR A 1 257 ? 11.699 -10.314 29.268 1.00 41.34 257 THR A CA 1
ATOM 1991 C C . THR A 1 257 ? 10.683 -11.228 28.577 1.00 41.34 257 THR A C 1
ATOM 1993 O O . THR A 1 257 ? 9.874 -11.874 29.240 1.00 41.34 257 THR A O 1
ATOM 1996 N N . ILE A 1 258 ? 10.699 -11.274 27.245 1.00 33.41 258 ILE A N 1
ATOM 1997 C CA . ILE A 1 258 ? 9.902 -12.222 26.457 1.00 33.41 258 ILE A CA 1
ATOM 1998 C C . ILE A 1 258 ? 10.757 -13.481 26.244 1.00 33.41 258 ILE A C 1
ATOM 2000 O O . ILE A 1 258 ? 11.748 -13.406 25.514 1.00 33.41 258 ILE A O 1
ATOM 2004 N N . PRO A 1 259 ? 10.413 -14.647 26.822 1.00 39.78 259 PRO A N 1
ATOM 2005 C CA . PRO A 1 259 ? 11.006 -15.907 26.407 1.00 39.78 259 PRO A CA 1
ATOM 2006 C C . PRO A 1 259 ? 10.307 -16.399 25.133 1.00 39.78 259 PRO A C 1
ATOM 2008 O O . PRO A 1 259 ? 9.129 -16.757 25.138 1.00 39.78 259 PRO A O 1
ATOM 2011 N N . ASN A 1 260 ? 11.050 -16.447 24.028 1.00 37.12 260 ASN A N 1
ATOM 2012 C CA . ASN A 1 260 ? 10.641 -17.156 22.818 1.00 37.12 260 ASN A CA 1
ATOM 2013 C C . ASN A 1 260 ? 10.685 -18.673 23.072 1.00 37.12 260 ASN A C 1
ATOM 2015 O O . ASN A 1 260 ? 11.712 -19.313 22.861 1.00 37.12 260 ASN A O 1
ATOM 2019 N N . GLN A 1 261 ? 9.564 -19.262 23.496 1.00 34.91 261 GLN A N 1
ATOM 2020 C CA . GLN A 1 261 ? 9.306 -20.695 23.330 1.00 34.91 261 GLN A CA 1
ATOM 2021 C C . GLN A 1 261 ? 8.242 -20.889 22.250 1.00 34.91 261 GLN A C 1
ATOM 2023 O O . GLN A 1 261 ? 7.046 -20.698 22.462 1.00 34.91 261 GLN A O 1
ATOM 2028 N N . ILE A 1 262 ? 8.703 -21.268 21.060 1.00 33.81 262 ILE A N 1
ATOM 2029 C CA . ILE A 1 262 ? 7.860 -21.735 19.962 1.00 33.81 262 ILE A CA 1
ATOM 2030 C C . ILE A 1 262 ? 7.484 -23.190 20.273 1.00 33.81 262 ILE A C 1
ATOM 2032 O O . ILE A 1 262 ? 8.187 -24.126 19.898 1.00 33.81 262 ILE A O 1
ATOM 2036 N N . THR A 1 263 ? 6.366 -23.383 20.971 1.00 37.50 263 THR A N 1
ATOM 2037 C CA . THR A 1 263 ? 5.726 -24.695 21.126 1.00 37.50 263 THR A CA 1
ATOM 2038 C C . THR A 1 263 ? 4.894 -24.983 19.878 1.00 37.50 263 THR A C 1
ATOM 2040 O O . THR A 1 263 ? 3.812 -24.430 19.686 1.00 37.50 263 THR A O 1
ATOM 2043 N N . ARG A 1 264 ? 5.400 -25.864 19.008 1.00 35.56 264 ARG A N 1
ATOM 2044 C CA . ARG A 1 264 ? 4.621 -26.485 17.928 1.00 35.56 264 ARG A CA 1
ATOM 2045 C C . ARG A 1 264 ? 3.638 -27.489 18.541 1.00 35.56 264 ARG A C 1
ATOM 2047 O O . ARG A 1 264 ? 4.028 -28.608 18.858 1.00 35.56 264 ARG A O 1
ATOM 2054 N N . GLN A 1 265 ? 2.369 -27.112 18.688 1.00 33.97 265 GLN A N 1
ATOM 2055 C CA . GLN A 1 265 ? 1.281 -28.076 18.871 1.00 33.97 265 GLN A CA 1
ATOM 2056 C C . GLN A 1 265 ? 0.841 -28.597 17.499 1.00 33.97 265 GLN A C 1
ATOM 2058 O O . GLN A 1 265 ? 0.261 -27.873 16.691 1.00 33.97 265 GLN A O 1
ATOM 2063 N N . ALA A 1 266 ? 1.159 -29.862 17.231 1.00 36.59 266 ALA A N 1
ATOM 2064 C CA . ALA A 1 266 ? 0.596 -30.620 16.127 1.00 36.59 266 ALA A CA 1
ATOM 2065 C C . ALA A 1 266 ? -0.791 -31.128 16.545 1.00 36.59 266 ALA A C 1
ATOM 2067 O O . ALA A 1 266 ? -0.914 -31.922 17.476 1.00 36.59 266 ALA A O 1
ATOM 2068 N N . HIS A 1 267 ? -1.834 -30.671 15.855 1.00 36.78 267 HIS A N 1
ATOM 2069 C CA . HIS A 1 267 ? -3.152 -31.286 15.939 1.00 36.78 267 HIS A CA 1
ATOM 2070 C C . HIS A 1 267 ? -3.128 -32.610 15.172 1.00 36.78 267 HIS A C 1
ATOM 2072 O O . HIS A 1 267 ? -2.997 -32.636 13.948 1.00 36.78 267 HIS A O 1
ATOM 2078 N N . ALA A 1 268 ? -3.254 -33.709 15.911 1.00 38.91 268 ALA A N 1
ATOM 2079 C CA . ALA A 1 268 ? -3.599 -35.009 15.369 1.00 38.91 268 ALA A CA 1
ATOM 2080 C C . ALA A 1 268 ? -5.080 -34.995 14.966 1.00 38.91 268 ALA A C 1
ATOM 2082 O O . ALA A 1 268 ? -5.948 -34.874 15.825 1.00 38.91 268 ALA A O 1
ATOM 2083 N N . ASN A 1 269 ? -5.366 -35.143 13.672 1.00 39.47 269 ASN A N 1
ATOM 2084 C CA . ASN A 1 269 ? -6.677 -35.579 13.205 1.00 39.47 269 ASN A CA 1
ATOM 2085 C C . ASN A 1 269 ? -6.535 -36.985 12.625 1.00 39.47 269 ASN A C 1
ATOM 2087 O O . ASN A 1 269 ? -6.007 -37.191 11.535 1.00 39.47 269 ASN A O 1
ATOM 2091 N N . LEU A 1 270 ? -7.005 -37.941 13.423 1.00 41.25 270 LEU A N 1
ATOM 2092 C CA . LEU A 1 270 ? -7.314 -39.307 13.039 1.00 41.25 270 LEU A CA 1
ATOM 2093 C C . LEU A 1 270 ? -8.428 -39.271 11.986 1.00 41.25 270 LEU A C 1
ATOM 2095 O O . LEU A 1 270 ? -9.548 -38.862 12.285 1.00 41.25 270 LEU A O 1
ATOM 2099 N N . SER A 1 271 ? -8.136 -39.721 10.768 1.00 39.97 271 SER A N 1
ATOM 2100 C CA . SER A 1 271 ? -9.164 -40.158 9.828 1.00 39.97 271 SER A CA 1
ATOM 2101 C C . SER A 1 271 ? -8.840 -41.579 9.390 1.00 39.97 271 SER A C 1
ATOM 2103 O O . SER A 1 271 ? -7.740 -41.895 8.942 1.00 39.97 271 SER A O 1
ATOM 2105 N N . SER A 1 272 ? -9.808 -42.436 9.667 1.00 40.72 272 SER A N 1
ATOM 2106 C CA . SER A 1 272 ? -9.829 -43.884 9.564 1.00 40.72 272 SER A CA 1
ATOM 2107 C C . SER A 1 272 ? -9.657 -44.407 8.137 1.00 40.72 272 SER A C 1
ATOM 2109 O O . SER A 1 272 ? -10.273 -43.908 7.198 1.00 40.72 272 SER A O 1
ATOM 2111 N N . ALA A 1 273 ? -8.883 -45.488 8.036 1.00 40.84 273 ALA A N 1
ATOM 2112 C CA . ALA A 1 273 ? -8.778 -46.391 6.892 1.00 40.84 273 ALA A CA 1
ATOM 2113 C C . ALA A 1 273 ? -10.141 -46.980 6.456 1.00 40.84 273 ALA A C 1
ATOM 2115 O O . ALA A 1 273 ? -11.110 -46.957 7.219 1.00 40.84 273 ALA A O 1
ATOM 2116 N N . PRO A 1 274 ? -10.182 -47.634 5.281 1.00 54.84 274 PRO A N 1
ATOM 2117 C CA . PRO A 1 274 ? -10.145 -49.092 5.364 1.00 54.84 274 PRO A CA 1
ATOM 2118 C C . PRO A 1 274 ? -9.157 -49.763 4.402 1.00 54.84 274 PRO A C 1
ATOM 2120 O O . PRO A 1 274 ? -8.833 -49.286 3.318 1.00 54.84 274 PRO A O 1
ATOM 2123 N N . ALA A 1 275 ? -8.692 -50.913 4.881 1.00 45.00 275 ALA A N 1
ATOM 2124 C CA . ALA A 1 275 ? -7.807 -51.866 4.241 1.00 45.00 275 ALA A CA 1
ATOM 2125 C C . ALA A 1 275 ? -8.413 -52.506 2.983 1.00 45.00 275 ALA A C 1
ATOM 2127 O O . ALA A 1 275 ? -9.629 -52.664 2.900 1.00 45.00 275 ALA A O 1
ATOM 2128 N N . LEU A 1 276 ? -7.533 -52.959 2.079 1.00 43.91 276 LEU A N 1
ATOM 2129 C CA . LEU A 1 276 ? -7.468 -54.323 1.519 1.00 43.91 276 LEU A CA 1
ATOM 2130 C C . LEU A 1 276 ? -6.702 -54.307 0.182 1.00 43.91 276 LEU A C 1
ATOM 2132 O O . LEU A 1 276 ? -7.244 -53.879 -0.829 1.00 43.91 276 LEU A O 1
ATOM 2136 N N . ARG A 1 277 ? -5.481 -54.855 0.149 1.00 38.09 277 ARG A N 1
ATOM 2137 C CA . ARG A 1 277 ? -5.165 -56.126 -0.538 1.00 38.09 277 ARG A CA 1
ATOM 2138 C C . ARG A 1 277 ? -3.664 -56.314 -0.745 1.00 38.09 277 ARG A C 1
ATOM 2140 O O . ARG A 1 277 ? -2.962 -55.496 -1.322 1.00 38.09 277 ARG A O 1
ATOM 2147 N N . SER A 1 278 ? -3.240 -57.468 -0.265 1.00 46.06 278 SER A N 1
ATOM 2148 C CA . SER A 1 278 ? -1.932 -58.092 -0.337 1.00 46.06 278 SER A CA 1
ATOM 2149 C C . SER A 1 278 ? -1.657 -58.677 -1.730 1.00 46.06 278 SER A C 1
ATOM 2151 O O . SER A 1 278 ? -2.546 -59.269 -2.337 1.00 46.06 278 SER A O 1
ATOM 2153 N N . GLY A 1 279 ? -0.401 -58.592 -2.171 1.00 40.81 279 GLY A N 1
ATOM 2154 C CA . GLY A 1 279 ? 0.187 -59.345 -3.288 1.00 40.81 279 GLY A CA 1
ATOM 2155 C C . GLY A 1 279 ? 1.619 -58.842 -3.522 1.00 40.81 279 GLY A C 1
ATOM 2156 O O . GLY A 1 279 ? 1.795 -57.765 -4.066 1.00 40.81 279 GLY A O 1
ATOM 2157 N N . SER A 1 280 ? 2.641 -59.387 -2.857 1.00 39.91 280 SER A N 1
ATOM 2158 C CA . SER A 1 280 ? 3.374 -60.625 -3.186 1.00 39.91 280 SER A CA 1
ATOM 2159 C C . SER A 1 280 ? 4.376 -60.483 -4.350 1.00 39.91 280 SER A C 1
ATOM 2161 O O . SER A 1 280 ? 3.990 -60.579 -5.506 1.00 39.91 280 SER A O 1
ATOM 2163 N N . LEU A 1 281 ? 5.661 -60.398 -3.961 1.00 41.56 281 LEU A N 1
ATOM 2164 C CA . LEU A 1 281 ? 6.862 -61.032 -4.550 1.00 41.56 281 LEU A CA 1
ATOM 2165 C C . LEU A 1 281 ? 7.352 -60.618 -5.961 1.00 41.56 281 LEU A C 1
ATOM 2167 O O . LEU A 1 281 ? 6.779 -61.036 -6.958 1.00 41.56 281 LEU A O 1
ATOM 2171 N N . LEU A 1 282 ? 8.518 -59.946 -6.041 1.00 43.38 282 LEU A N 1
ATOM 2172 C CA . LEU A 1 282 ? 9.833 -60.475 -6.502 1.00 43.38 282 LEU A CA 1
ATOM 2173 C C . LEU A 1 282 ? 10.857 -59.337 -6.820 1.00 43.38 282 LEU A C 1
ATOM 2175 O O . LEU A 1 282 ? 10.463 -58.174 -6.868 1.00 43.38 282 LEU A O 1
ATOM 2179 N N . PRO A 1 283 ? 12.176 -59.640 -6.934 1.00 62.12 283 PRO A N 1
ATOM 2180 C CA . PRO A 1 283 ? 13.271 -58.730 -6.583 1.00 62.12 283 PRO A CA 1
ATOM 2181 C C . PRO A 1 283 ? 14.090 -58.205 -7.781 1.00 62.12 283 PRO A C 1
ATOM 2183 O O . PRO A 1 283 ? 13.896 -58.607 -8.922 1.00 62.12 283 PRO A O 1
ATOM 2186 N N . SER A 1 284 ? 15.119 -57.415 -7.440 1.00 45.66 284 SER A N 1
ATOM 2187 C CA . SER A 1 284 ? 16.346 -57.167 -8.217 1.00 45.66 284 SER A CA 1
ATOM 2188 C C . SER A 1 284 ? 16.267 -56.131 -9.348 1.00 45.66 284 SER A C 1
ATOM 2190 O O . SER A 1 284 ? 16.115 -56.465 -10.519 1.00 45.66 284 SER A O 1
ATOM 2192 N N . SER A 1 285 ? 16.569 -54.875 -9.001 1.00 39.53 285 SER A N 1
ATOM 2193 C CA . SER A 1 285 ? 17.296 -53.970 -9.900 1.00 39.53 285 SER A CA 1
ATOM 2194 C C . SER A 1 285 ? 18.403 -53.271 -9.111 1.00 39.53 285 SER A C 1
ATOM 2196 O O . SER A 1 285 ? 18.171 -52.305 -8.384 1.00 39.53 285 SER A O 1
ATOM 2198 N N . VAL A 1 286 ? 19.616 -53.817 -9.206 1.00 47.72 286 VAL A N 1
ATOM 2199 C CA . VAL A 1 286 ? 20.846 -53.155 -8.767 1.00 47.72 286 VAL A CA 1
ATOM 2200 C C . VAL A 1 286 ? 21.170 -52.104 -9.826 1.00 47.72 286 VAL A C 1
ATOM 2202 O O . VAL A 1 286 ? 21.795 -52.402 -10.841 1.00 47.72 286 VAL A O 1
ATOM 2205 N N . HIS A 1 287 ? 20.697 -50.876 -9.619 1.00 42.28 287 HIS A N 1
ATOM 2206 C CA . HIS A 1 287 ? 21.166 -49.740 -10.403 1.00 42.28 287 HIS A CA 1
ATOM 2207 C C . HIS A 1 287 ? 22.560 -49.326 -9.907 1.00 42.28 287 HIS A C 1
ATOM 2209 O O . HIS A 1 287 ? 22.758 -49.200 -8.695 1.00 42.28 287 HIS A O 1
ATOM 2215 N N . PRO A 1 288 ? 23.533 -49.106 -10.809 1.00 48.53 288 PRO A N 1
ATOM 2216 C CA . PRO A 1 288 ? 24.833 -48.577 -10.426 1.00 48.53 288 PRO A CA 1
ATOM 2217 C C . PRO A 1 288 ? 24.661 -47.178 -9.809 1.00 48.53 288 PRO A C 1
ATOM 2219 O O . PRO A 1 288 ? 23.808 -46.413 -10.273 1.00 48.53 288 PRO A O 1
ATOM 2222 N N . PRO A 1 289 ? 25.451 -46.815 -8.780 1.00 47.38 289 PRO A N 1
ATOM 2223 C CA . PRO A 1 289 ? 25.420 -45.473 -8.218 1.00 47.38 289 PRO A CA 1
ATOM 2224 C C . PRO A 1 289 ? 25.725 -44.470 -9.332 1.00 47.38 289 PRO A C 1
ATOM 2226 O O . PRO A 1 289 ? 26.761 -44.536 -9.993 1.00 47.38 289 PRO A O 1
ATOM 2229 N N . SER A 1 290 ? 24.778 -43.565 -9.568 1.00 49.62 290 SER A N 1
ATOM 2230 C CA . SER A 1 290 ? 24.881 -42.504 -10.561 1.00 49.62 290 SER A CA 1
ATOM 2231 C C . SER A 1 290 ? 26.203 -41.756 -10.385 1.00 49.62 290 SER A C 1
ATOM 2233 O O . SER A 1 290 ? 26.444 -41.189 -9.316 1.00 49.62 290 SER A O 1
ATOM 2235 N N . ALA A 1 291 ? 27.014 -41.693 -11.443 1.00 53.94 291 ALA A N 1
ATOM 2236 C CA . ALA A 1 291 ? 28.292 -40.972 -11.494 1.00 53.94 291 ALA A CA 1
ATOM 2237 C C . ALA A 1 291 ? 28.214 -39.508 -10.995 1.00 53.94 291 ALA A C 1
ATOM 2239 O O . ALA A 1 291 ? 29.221 -38.914 -10.621 1.00 53.94 291 ALA A O 1
ATOM 2240 N N . SER A 1 292 ? 27.006 -38.939 -10.926 1.00 56.78 292 SER A N 1
ATOM 2241 C CA . SER A 1 292 ? 26.724 -37.613 -10.376 1.00 56.78 292 SER A CA 1
ATOM 2242 C C . SER A 1 292 ? 27.015 -37.467 -8.877 1.00 56.78 292 SER A C 1
ATOM 2244 O O . SER A 1 292 ? 27.348 -36.365 -8.450 1.00 56.78 292 SER A O 1
ATOM 2246 N N . LEU A 1 293 ? 26.875 -38.525 -8.070 1.00 56.28 293 LEU A N 1
ATOM 2247 C CA . LEU A 1 293 ? 27.053 -38.433 -6.613 1.00 56.28 293 LEU A CA 1
ATOM 2248 C C . LEU A 1 293 ? 28.540 -38.490 -6.252 1.00 56.28 293 LEU A C 1
ATOM 2250 O O . LEU A 1 293 ? 29.013 -37.684 -5.459 1.00 56.28 293 LEU A O 1
ATOM 2254 N N . THR A 1 294 ? 29.302 -39.356 -6.921 1.00 60.81 294 THR A N 1
ATOM 2255 C CA . THR A 1 294 ? 30.763 -39.424 -6.787 1.00 60.81 294 THR A CA 1
ATOM 2256 C C . THR A 1 294 ? 31.431 -38.134 -7.267 1.00 60.81 294 THR A C 1
ATOM 2258 O O . THR A 1 294 ? 32.354 -37.648 -6.624 1.00 60.81 294 THR A O 1
ATOM 2261 N N . ALA A 1 295 ? 30.925 -37.519 -8.344 1.00 66.12 295 ALA A N 1
ATOM 2262 C CA . ALA A 1 295 ? 31.389 -36.204 -8.787 1.00 66.12 295 ALA A CA 1
ATOM 2263 C C . ALA A 1 295 ? 31.105 -35.105 -7.745 1.00 66.12 295 ALA A C 1
ATOM 2265 O O . ALA A 1 295 ? 31.976 -34.283 -7.476 1.00 66.12 295 ALA A O 1
ATOM 2266 N N . LEU A 1 296 ? 29.924 -35.115 -7.115 1.00 58.84 296 LEU A N 1
ATOM 2267 C CA . LEU A 1 296 ? 29.576 -34.176 -6.042 1.00 58.84 296 LEU A CA 1
ATOM 2268 C C . LEU A 1 296 ? 30.426 -34.376 -4.784 1.00 58.84 296 LEU A C 1
ATOM 2270 O O . LEU A 1 296 ? 30.849 -33.391 -4.185 1.00 58.84 296 LEU A O 1
ATOM 2274 N N . LEU A 1 297 ? 30.701 -35.626 -4.404 1.00 62.41 297 LEU A N 1
ATOM 2275 C CA . LEU A 1 297 ? 31.564 -35.942 -3.266 1.00 62.41 297 LEU A CA 1
ATOM 2276 C C . LEU A 1 297 ? 33.010 -35.519 -3.524 1.00 62.41 297 LEU A C 1
ATOM 2278 O O . LEU A 1 297 ? 33.593 -34.891 -2.653 1.00 62.41 297 LEU A O 1
ATOM 2282 N N . ASN A 1 298 ? 33.542 -35.722 -4.732 1.00 64.94 298 ASN A N 1
ATOM 2283 C CA . ASN A 1 298 ? 34.877 -35.235 -5.095 1.00 64.94 298 ASN A CA 1
ATOM 2284 C C . ASN A 1 298 ? 34.951 -33.694 -5.118 1.00 64.94 298 ASN A C 1
ATOM 2286 O O . ASN A 1 298 ? 35.966 -33.111 -4.739 1.00 64.94 298 ASN A O 1
ATOM 2290 N N . VAL A 1 299 ? 33.880 -33.002 -5.529 1.00 65.81 299 VAL A N 1
ATOM 2291 C CA . VAL A 1 299 ? 33.796 -31.527 -5.455 1.00 65.81 299 VAL A CA 1
ATOM 2292 C C . VAL A 1 299 ? 33.710 -31.048 -3.999 1.00 65.81 299 VAL A C 1
ATOM 2294 O O . VAL A 1 299 ? 34.343 -30.061 -3.635 1.00 65.81 299 VAL A O 1
ATOM 2297 N N . LEU A 1 300 ? 32.981 -31.763 -3.141 1.00 56.56 300 LEU A N 1
ATOM 2298 C CA . LEU A 1 300 ? 32.910 -31.479 -1.704 1.00 56.56 300 LEU A CA 1
ATOM 2299 C C . LEU A 1 300 ? 34.242 -31.743 -0.994 1.00 56.56 300 LEU A C 1
ATOM 2301 O O . LEU A 1 300 ? 34.649 -30.928 -0.168 1.00 56.56 300 LEU A O 1
ATOM 2305 N N . GLU A 1 301 ? 34.928 -32.831 -1.340 1.00 61.50 301 GLU A N 1
ATOM 2306 C CA . GLU A 1 301 ? 36.223 -33.249 -0.790 1.00 61.50 301 GLU A CA 1
ATOM 2307 C C . GLU A 1 301 ? 37.358 -32.308 -1.219 1.00 61.50 301 GLU A C 1
ATOM 2309 O O . GLU A 1 301 ? 38.258 -32.012 -0.440 1.00 61.50 301 GLU A O 1
ATOM 2314 N N . THR A 1 302 ? 37.280 -31.740 -2.427 1.00 63.41 302 THR A N 1
ATOM 2315 C CA . THR A 1 302 ? 38.212 -30.693 -2.882 1.00 63.41 302 THR A CA 1
ATOM 2316 C C . THR A 1 302 ? 37.894 -29.310 -2.304 1.00 63.41 302 THR A C 1
ATOM 2318 O O . THR A 1 302 ? 38.804 -28.498 -2.134 1.00 63.41 302 THR A O 1
ATOM 2321 N N . ALA A 1 303 ? 36.638 -29.032 -1.937 1.00 58.16 303 ALA A N 1
ATOM 2322 C CA . ALA A 1 303 ? 36.241 -27.778 -1.288 1.00 58.16 303 ALA A CA 1
ATOM 2323 C C . ALA A 1 303 ? 36.531 -27.747 0.228 1.00 58.16 303 ALA A C 1
ATOM 2325 O O . ALA A 1 303 ? 36.770 -26.677 0.791 1.00 58.16 303 ALA A O 1
ATOM 2326 N N . THR A 1 304 ? 36.553 -28.901 0.901 1.00 56.59 304 THR A N 1
ATOM 2327 C CA . THR A 1 304 ? 36.771 -29.009 2.357 1.00 56.59 304 THR A CA 1
ATOM 2328 C C . THR A 1 304 ? 38.142 -28.531 2.865 1.00 56.59 304 THR A C 1
ATOM 2330 O O . THR A 1 304 ? 38.158 -27.866 3.905 1.00 56.59 304 THR A O 1
ATOM 2333 N N . PRO A 1 305 ? 39.290 -28.770 2.191 1.00 56.03 305 PRO A N 1
ATOM 2334 C CA . PRO A 1 305 ? 40.579 -28.259 2.668 1.00 56.03 305 PRO A CA 1
ATOM 2335 C C . PRO A 1 305 ? 40.650 -26.722 2.663 1.00 56.03 305 PRO A C 1
ATOM 2337 O O . PRO A 1 305 ? 41.309 -26.142 3.526 1.00 56.03 305 PRO A O 1
ATOM 2340 N N . ASN A 1 306 ? 39.898 -26.047 1.783 1.00 57.66 306 ASN A N 1
ATOM 2341 C CA . ASN A 1 306 ? 39.775 -24.584 1.803 1.00 57.66 306 ASN A CA 1
ATOM 2342 C C . ASN A 1 306 ? 38.922 -24.082 2.978 1.00 57.66 306 ASN A C 1
ATOM 2344 O O . ASN A 1 306 ? 39.214 -23.028 3.538 1.00 57.66 306 ASN A O 1
ATOM 2348 N N . ILE A 1 307 ? 37.910 -24.847 3.400 1.00 57.72 307 ILE A N 1
ATOM 2349 C CA . ILE A 1 307 ? 37.083 -24.506 4.568 1.00 57.72 307 ILE A CA 1
ATOM 2350 C C . ILE A 1 307 ? 37.904 -24.612 5.857 1.00 57.72 307 ILE A C 1
ATOM 2352 O O . ILE A 1 307 ? 37.820 -23.725 6.704 1.00 57.72 307 ILE A O 1
ATOM 2356 N N . PHE A 1 308 ? 38.744 -25.642 6.003 1.00 59.84 308 PHE A N 1
ATOM 2357 C CA . PHE A 1 308 ? 39.608 -25.778 7.182 1.00 59.84 308 PHE A CA 1
ATOM 2358 C C . PHE A 1 308 ? 40.627 -24.632 7.281 1.00 59.84 308 PHE A C 1
ATOM 2360 O O . PHE A 1 308 ? 40.754 -24.020 8.342 1.00 59.84 308 PHE A O 1
ATOM 2367 N N . GLY A 1 309 ? 41.275 -24.273 6.165 1.00 66.44 309 GLY A N 1
ATOM 2368 C CA . GLY A 1 309 ? 42.176 -23.116 6.105 1.00 66.44 309 GLY A CA 1
ATOM 2369 C C . GLY A 1 309 ? 41.478 -21.798 6.460 1.00 66.44 309 GLY A C 1
ATOM 2370 O O . GLY A 1 309 ? 42.022 -20.999 7.218 1.00 66.44 309 GLY A O 1
ATOM 2371 N N . LEU A 1 310 ? 40.238 -21.602 6.001 1.00 62.00 310 LEU A N 1
ATOM 2372 C CA . LEU A 1 310 ? 39.424 -20.428 6.339 1.00 62.00 310 LEU A CA 1
ATOM 2373 C C . LEU A 1 310 ? 38.985 -20.403 7.804 1.00 62.00 310 LEU A C 1
ATOM 2375 O O . LEU A 1 310 ? 38.997 -19.345 8.424 1.00 62.00 310 LEU A O 1
ATOM 2379 N N . THR A 1 311 ? 38.637 -21.554 8.378 1.00 61.50 311 THR A N 1
ATOM 2380 C CA . THR A 1 311 ? 38.267 -21.656 9.799 1.00 61.50 311 THR A CA 1
ATOM 2381 C C . THR A 1 311 ? 39.478 -21.359 10.684 1.00 61.50 311 THR A C 1
ATOM 2383 O O . THR A 1 311 ? 39.362 -20.658 11.686 1.00 61.50 311 THR A O 1
ATOM 2386 N N . GLN A 1 312 ? 40.666 -21.814 10.270 1.00 68.12 312 GLN A N 1
ATOM 2387 C CA . GLN A 1 312 ? 41.925 -21.482 10.929 1.00 68.12 312 GLN A CA 1
ATOM 2388 C C . GLN A 1 312 ? 42.236 -19.980 10.822 1.00 68.12 312 GLN A C 1
ATOM 2390 O O . GLN A 1 312 ? 42.591 -19.371 11.828 1.00 68.12 312 GLN A O 1
ATOM 2395 N N . GLN A 1 313 ? 42.040 -19.360 9.653 1.00 64.81 313 GLN A N 1
ATOM 2396 C CA . GLN A 1 313 ? 42.218 -17.913 9.473 1.00 64.81 313 GLN A CA 1
ATOM 2397 C C . GLN A 1 313 ? 41.217 -17.090 10.296 1.00 64.81 313 GLN A C 1
ATOM 2399 O O . GLN A 1 313 ? 41.621 -16.144 10.962 1.00 64.81 313 GLN A O 1
ATOM 2404 N N . LEU A 1 314 ? 39.938 -17.475 10.330 1.00 65.25 314 LEU A N 1
ATOM 2405 C CA . LEU A 1 314 ? 38.919 -16.819 11.158 1.00 65.25 314 LEU A CA 1
ATOM 2406 C C . LEU A 1 314 ? 39.226 -16.958 12.656 1.00 65.25 314 LEU A C 1
ATOM 2408 O O . LEU A 1 314 ? 39.108 -15.984 13.392 1.00 65.25 314 LEU A O 1
ATOM 2412 N N . SER A 1 315 ? 39.721 -18.120 13.100 1.00 65.44 315 SER A N 1
ATOM 2413 C CA . SER A 1 315 ? 40.131 -18.317 14.499 1.00 65.44 315 SER A CA 1
ATOM 2414 C C . SER A 1 315 ? 41.335 -17.461 14.912 1.00 65.44 315 SER A C 1
ATOM 2416 O O . SER A 1 315 ? 41.460 -17.093 16.077 1.00 65.44 315 SER A O 1
ATOM 2418 N N . GLN A 1 316 ? 42.215 -17.114 13.963 1.00 62.59 316 GLN A N 1
ATOM 2419 C CA . GLN A 1 316 ? 43.331 -16.197 14.212 1.00 62.59 316 GLN A CA 1
ATOM 2420 C C . GLN A 1 316 ? 42.863 -14.742 14.319 1.00 62.59 316 GLN A C 1
ATOM 2422 O O . GLN A 1 316 ? 43.483 -13.963 15.037 1.00 62.59 316 GLN A O 1
ATOM 2427 N N . VAL A 1 317 ? 41.766 -14.389 13.643 1.00 61.88 317 VAL A N 1
ATOM 2428 C CA . VAL A 1 317 ? 41.177 -13.046 13.682 1.00 61.88 317 VAL A CA 1
ATOM 2429 C C . VAL A 1 317 ? 40.399 -12.809 14.981 1.00 61.88 317 VAL A C 1
ATOM 2431 O O . VAL A 1 317 ? 40.551 -11.747 15.578 1.00 61.88 317 VAL A O 1
ATOM 2434 N N . ASP A 1 318 ? 39.658 -13.805 15.480 1.00 54.22 318 ASP A N 1
ATOM 2435 C CA . ASP A 1 318 ? 38.930 -13.715 16.762 1.00 54.22 318 ASP A CA 1
ATOM 2436 C C . ASP A 1 318 ? 39.859 -13.561 17.983 1.00 54.22 318 ASP A C 1
ATOM 2438 O O . ASP A 1 318 ? 39.457 -13.031 19.018 1.00 54.22 318 ASP A O 1
ATOM 2442 N N . ALA A 1 319 ? 41.119 -13.996 17.881 1.00 54.56 319 ALA A N 1
ATOM 2443 C CA . ALA A 1 319 ? 42.094 -13.879 18.968 1.00 54.56 319 ALA A CA 1
ATOM 2444 C C . ALA A 1 319 ? 42.671 -12.458 19.123 1.00 54.56 319 ALA A C 1
ATOM 2446 O O . ALA A 1 319 ? 43.230 -12.123 20.171 1.00 54.56 319 ALA A O 1
ATOM 2447 N N . SER A 1 320 ? 42.539 -11.608 18.103 1.00 51.03 320 SER A N 1
ATOM 2448 C CA . SER A 1 320 ? 42.961 -10.212 18.147 1.00 51.03 320 SER A CA 1
ATOM 2449 C C . SER A 1 320 ? 41.732 -9.309 18.205 1.00 51.03 320 SER A C 1
ATOM 2451 O O . SER A 1 320 ? 41.098 -9.072 17.186 1.00 51.03 320 SER A O 1
ATOM 2453 N N . ASN A 1 321 ? 41.420 -8.756 19.381 1.00 53.59 321 ASN A N 1
ATOM 2454 C CA . ASN A 1 321 ? 40.359 -7.756 19.616 1.00 53.59 321 ASN A CA 1
ATOM 2455 C C . ASN A 1 321 ? 40.587 -6.401 18.886 1.00 53.59 321 ASN A C 1
ATOM 2457 O O . ASN A 1 321 ? 40.280 -5.339 19.424 1.00 53.59 321 ASN A O 1
ATOM 2461 N N . GLY A 1 322 ? 41.183 -6.397 17.695 1.00 52.12 322 GLY A N 1
ATOM 2462 C CA . GLY A 1 322 ? 41.541 -5.202 16.942 1.00 52.12 322 GLY A CA 1
ATOM 2463 C C . GLY A 1 322 ? 40.794 -5.144 15.619 1.00 52.12 322 GLY A C 1
ATOM 2464 O O . GLY A 1 322 ? 40.806 -6.108 14.864 1.00 52.12 322 GLY A O 1
ATOM 2465 N N . GLU A 1 323 ? 40.171 -3.994 15.356 1.00 58.50 323 GLU A N 1
ATOM 2466 C CA . GLU A 1 323 ? 39.640 -3.556 14.061 1.00 58.50 323 GLU A CA 1
ATOM 2467 C C . GLU A 1 323 ? 40.293 -4.239 12.849 1.00 58.50 323 GLU A C 1
ATOM 2469 O O . GLU A 1 323 ? 41.521 -4.273 12.724 1.00 58.50 323 GLU A O 1
ATOM 2474 N N . PHE A 1 324 ? 39.469 -4.689 11.899 1.00 64.50 324 PHE A N 1
ATOM 2475 C CA . PHE A 1 324 ? 39.918 -5.092 10.567 1.00 64.50 324 PHE A CA 1
ATOM 2476 C C . PHE A 1 324 ? 40.606 -3.912 9.861 1.00 64.50 324 PHE A C 1
ATOM 2478 O O . PHE A 1 324 ? 39.971 -3.141 9.147 1.00 64.50 324 PHE A O 1
ATOM 2485 N N . ARG A 1 325 ? 41.918 -3.756 10.067 1.00 72.06 325 ARG A N 1
ATOM 2486 C CA . ARG A 1 325 ? 42.709 -2.673 9.461 1.00 72.06 325 ARG A CA 1
ATOM 2487 C C . ARG A 1 325 ? 42.965 -2.869 7.970 1.00 72.06 325 ARG A C 1
ATOM 2489 O O . ARG A 1 325 ? 43.289 -1.898 7.293 1.00 72.06 325 ARG A O 1
ATOM 2496 N N . ASP A 1 326 ? 42.824 -4.092 7.460 1.00 80.88 326 ASP A N 1
ATOM 2497 C CA . ASP A 1 326 ? 42.993 -4.374 6.036 1.00 80.88 326 ASP A CA 1
ATOM 2498 C C . ASP A 1 326 ? 41.630 -4.576 5.344 1.00 80.88 326 ASP A C 1
ATOM 2500 O O . ASP A 1 326 ? 40.979 -5.609 5.551 1.00 80.88 326 ASP A O 1
ATOM 2504 N N . PRO A 1 327 ? 41.190 -3.634 4.487 1.00 79.12 327 PRO A N 1
ATOM 2505 C CA . PRO A 1 327 ? 39.942 -3.771 3.739 1.00 79.12 327 PRO A CA 1
ATOM 2506 C C . PRO A 1 327 ? 39.932 -5.002 2.818 1.00 79.12 327 PRO A C 1
ATOM 2508 O O . PRO A 1 327 ? 38.863 -5.556 2.560 1.00 79.12 327 PRO A O 1
ATOM 2511 N N . LYS A 1 328 ? 41.097 -5.493 2.367 1.00 78.12 328 LYS A N 1
ATOM 2512 C CA . LYS A 1 328 ? 41.174 -6.707 1.534 1.00 78.12 328 LYS A CA 1
ATOM 2513 C C . LYS A 1 328 ? 40.866 -7.978 2.323 1.00 78.12 328 LYS A C 1
ATOM 2515 O O . LYS A 1 328 ? 40.248 -8.901 1.786 1.00 78.12 328 LYS A O 1
ATOM 2520 N N . ALA A 1 329 ? 41.266 -8.031 3.594 1.00 76.50 329 ALA A N 1
ATOM 2521 C CA . ALA A 1 329 ? 40.946 -9.152 4.473 1.00 76.50 329 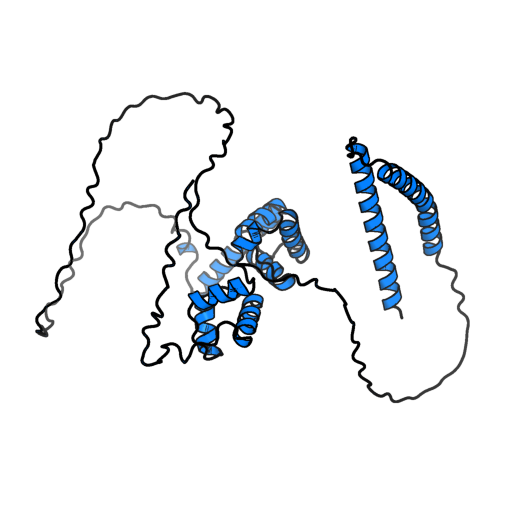ALA A CA 1
ATOM 2522 C C . ALA A 1 329 ? 39.432 -9.223 4.731 1.00 76.50 329 ALA A C 1
ATOM 2524 O O . ALA A 1 329 ? 38.837 -10.295 4.624 1.00 76.50 329 ALA A O 1
ATOM 2525 N N . TYR A 1 330 ? 38.794 -8.070 4.960 1.00 80.12 330 TYR A N 1
ATOM 2526 C CA . TYR A 1 330 ? 37.341 -7.978 5.114 1.00 80.12 330 TYR A CA 1
ATOM 2527 C C . TYR A 1 330 ? 36.589 -8.417 3.847 1.00 80.12 330 TYR A C 1
ATOM 2529 O O . TYR A 1 330 ? 35.677 -9.239 3.926 1.00 80.12 330 TYR A O 1
ATOM 2537 N N . GLU A 1 331 ? 37.000 -7.943 2.665 1.00 80.44 331 GLU A N 1
ATOM 2538 C CA . GLU A 1 331 ? 36.397 -8.354 1.388 1.00 80.44 331 GLU A CA 1
ATOM 2539 C C . GLU A 1 331 ? 36.506 -9.873 1.167 1.00 80.44 331 GLU A C 1
ATOM 2541 O O . GLU A 1 331 ? 35.556 -10.520 0.719 1.00 80.44 331 GLU A O 1
ATOM 2546 N N . THR A 1 332 ? 37.644 -10.462 1.539 1.00 80.06 332 THR A N 1
ATOM 2547 C CA . THR A 1 332 ? 37.873 -11.909 1.444 1.00 80.06 332 THR A CA 1
ATOM 2548 C C . THR A 1 332 ? 36.942 -12.686 2.374 1.00 80.06 332 THR A C 1
ATOM 2550 O O . THR A 1 332 ? 36.316 -13.654 1.941 1.00 80.06 332 THR A O 1
ATOM 2553 N N . ILE A 1 333 ? 36.781 -12.240 3.623 1.00 79.12 333 ILE A N 1
ATOM 2554 C CA . ILE A 1 333 ? 35.861 -12.860 4.587 1.00 79.12 333 ILE A CA 1
ATOM 2555 C C . ILE A 1 333 ? 34.416 -12.760 4.098 1.00 79.12 333 ILE A C 1
ATOM 2557 O O . ILE A 1 333 ? 33.696 -13.759 4.112 1.00 79.12 333 ILE A O 1
ATOM 2561 N N . MET A 1 334 ? 34.004 -11.596 3.590 1.00 81.31 334 MET A N 1
ATOM 2562 C CA . MET A 1 334 ? 32.653 -11.402 3.060 1.00 81.31 334 MET A CA 1
ATOM 2563 C C . MET A 1 334 ? 32.364 -12.321 1.866 1.00 81.31 334 MET A C 1
ATOM 2565 O O . MET A 1 334 ? 31.308 -12.952 1.832 1.00 81.31 334 MET A O 1
ATOM 2569 N N . ARG A 1 335 ? 33.315 -12.488 0.933 1.00 77.75 335 ARG A N 1
ATOM 2570 C CA . ARG A 1 335 ? 33.178 -13.455 -0.175 1.00 77.75 335 ARG A CA 1
ATOM 2571 C C . ARG A 1 335 ? 33.071 -14.899 0.312 1.00 77.75 335 ARG A C 1
ATOM 2573 O O . ARG A 1 335 ? 32.313 -15.682 -0.257 1.00 77.75 335 ARG A O 1
ATOM 2580 N N . CYS A 1 336 ? 33.806 -15.260 1.362 1.00 76.25 336 CYS A N 1
ATOM 2581 C CA . CYS A 1 336 ? 33.728 -16.601 1.942 1.00 76.25 336 CYS A CA 1
ATOM 2582 C C . CYS A 1 336 ? 32.367 -16.863 2.598 1.00 76.25 336 CYS A C 1
ATOM 2584 O O . CYS A 1 336 ? 31.785 -17.927 2.387 1.00 76.25 336 CYS A O 1
ATOM 2586 N N . LEU A 1 337 ? 31.828 -15.889 3.340 1.00 77.62 337 LEU A N 1
ATOM 2587 C CA . LEU A 1 337 ? 30.489 -15.979 3.931 1.00 77.62 337 LEU A CA 1
ATOM 2588 C C . LEU A 1 337 ? 29.399 -16.097 2.856 1.00 77.62 337 LEU A C 1
ATOM 2590 O O . LEU A 1 337 ? 28.476 -16.899 2.996 1.00 77.62 337 LEU A O 1
ATOM 2594 N N . GLU A 1 338 ? 29.528 -15.356 1.754 1.00 79.38 338 GLU A N 1
ATOM 2595 C CA . GLU A 1 338 ? 28.611 -15.453 0.616 1.00 79.38 338 GLU A CA 1
ATOM 2596 C C . GLU A 1 338 ? 28.660 -16.842 -0.046 1.00 79.38 338 GLU A C 1
ATOM 2598 O O . GLU A 1 338 ? 27.617 -17.455 -0.291 1.00 79.38 338 GLU A O 1
ATOM 2603 N N . ALA A 1 339 ? 29.861 -17.383 -0.271 1.00 79.62 339 ALA A N 1
ATOM 2604 C CA . ALA A 1 339 ? 30.037 -18.729 -0.814 1.00 79.62 339 ALA A CA 1
ATOM 2605 C C . ALA A 1 339 ? 29.444 -19.810 0.111 1.00 79.62 339 ALA A C 1
ATOM 2607 O O . ALA A 1 339 ? 28.773 -20.730 -0.366 1.00 79.62 339 ALA A O 1
ATOM 2608 N N . ALA A 1 340 ? 29.623 -19.677 1.430 1.00 78.25 340 ALA A N 1
ATOM 2609 C CA . ALA A 1 340 ? 29.037 -20.584 2.416 1.00 78.25 340 ALA A CA 1
ATOM 2610 C C . ALA A 1 340 ? 27.497 -20.546 2.390 1.00 78.25 340 ALA A C 1
ATOM 2612 O O . ALA A 1 340 ? 26.853 -21.596 2.340 1.00 78.25 340 ALA A O 1
ATOM 2613 N N . ALA A 1 341 ? 26.897 -19.353 2.324 1.00 72.00 341 ALA A N 1
ATOM 2614 C CA . ALA A 1 341 ? 25.444 -19.194 2.227 1.00 72.00 341 ALA A CA 1
ATOM 2615 C C . ALA A 1 341 ? 24.865 -19.784 0.923 1.00 72.00 341 ALA A C 1
ATOM 2617 O O . ALA A 1 341 ? 23.754 -20.327 0.906 1.00 72.00 341 ALA A O 1
ATOM 2618 N N . LEU A 1 342 ? 25.611 -19.708 -0.188 1.00 82.25 342 LEU A N 1
ATOM 2619 C CA . LEU A 1 342 ? 25.230 -20.355 -1.447 1.00 82.25 342 LEU A CA 1
ATOM 2620 C C . LEU A 1 342 ? 25.246 -21.883 -1.332 1.00 82.25 342 LEU A C 1
ATOM 2622 O O . LEU A 1 342 ? 24.296 -22.526 -1.788 1.00 82.25 342 LEU A O 1
ATOM 2626 N N . LEU A 1 343 ? 26.270 -22.458 -0.693 1.00 82.44 343 LEU A N 1
ATOM 2627 C CA . LEU A 1 343 ? 26.346 -23.899 -0.437 1.00 82.44 343 LEU A CA 1
ATOM 2628 C C . LEU A 1 343 ? 25.192 -24.376 0.451 1.00 82.44 343 LEU A C 1
ATOM 2630 O O . LEU A 1 343 ? 24.533 -25.361 0.119 1.00 82.44 343 LEU A O 1
ATOM 2634 N N . GLU A 1 344 ? 24.870 -23.650 1.521 1.00 76.88 344 GLU A N 1
ATOM 2635 C CA . GLU A 1 344 ? 23.750 -23.989 2.407 1.00 76.88 344 GLU A CA 1
ATOM 2636 C C . GLU A 1 344 ? 22.402 -23.980 1.662 1.00 76.88 344 GLU A C 1
ATOM 2638 O O . GLU A 1 344 ? 21.585 -24.898 1.806 1.00 76.88 344 GLU A O 1
ATOM 2643 N N . ARG A 1 345 ? 22.180 -22.993 0.780 1.00 81.06 345 ARG A N 1
ATOM 2644 C CA . ARG A 1 345 ? 20.997 -22.958 -0.097 1.00 81.06 345 ARG A CA 1
ATOM 2645 C C . ARG A 1 345 ? 20.954 -24.135 -1.065 1.00 81.06 345 ARG A C 1
ATOM 2647 O O . ARG A 1 345 ? 19.870 -24.660 -1.319 1.00 81.06 345 ARG A O 1
ATOM 2654 N N . GLN A 1 346 ? 22.091 -24.541 -1.626 1.00 86.06 346 GLN A N 1
ATOM 2655 C CA . GLN A 1 346 ? 22.155 -25.694 -2.525 1.00 86.06 346 GLN A CA 1
ATOM 2656 C C . GLN A 1 346 ? 21.842 -26.997 -1.783 1.00 86.06 346 GLN A C 1
ATOM 2658 O O . GLN A 1 346 ? 20.990 -27.761 -2.238 1.00 86.06 346 GLN A O 1
ATOM 2663 N N . LEU A 1 347 ? 22.438 -27.209 -0.608 1.00 81.00 347 LEU A N 1
ATOM 2664 C CA . LEU A 1 347 ? 22.156 -28.371 0.238 1.00 81.00 347 LEU A CA 1
ATOM 2665 C C . LEU A 1 347 ? 20.686 -28.415 0.673 1.00 81.00 347 LEU A C 1
ATOM 2667 O O . LEU A 1 347 ? 20.055 -29.469 0.601 1.00 81.00 347 LEU A O 1
ATOM 2671 N N . SER A 1 348 ? 20.101 -27.266 1.018 1.00 82.62 348 SER A N 1
ATOM 2672 C CA . SER A 1 348 ? 18.677 -27.162 1.367 1.00 82.62 348 SER A CA 1
ATOM 2673 C C . SER A 1 348 ? 17.753 -27.568 0.212 1.00 82.62 348 SER A C 1
ATOM 2675 O O . SER A 1 348 ? 16.739 -28.228 0.439 1.00 82.62 348 SER A O 1
ATOM 2677 N N . ARG A 1 349 ? 18.102 -27.223 -1.039 1.00 83.50 349 ARG A N 1
ATOM 2678 C CA . ARG A 1 349 ? 17.346 -27.648 -2.236 1.00 83.50 349 ARG A CA 1
ATOM 2679 C C . ARG A 1 349 ? 17.446 -29.151 -2.483 1.00 83.50 349 ARG A C 1
ATOM 2681 O O . ARG A 1 349 ? 16.465 -29.768 -2.887 1.00 83.50 349 ARG A O 1
ATOM 2688 N N . LEU A 1 350 ? 18.615 -29.743 -2.248 1.00 83.12 350 LEU A N 1
ATOM 2689 C CA . LEU A 1 350 ? 18.795 -31.191 -2.381 1.00 83.12 350 LEU A CA 1
ATOM 2690 C C . LEU A 1 350 ? 18.010 -31.947 -1.301 1.00 83.12 350 LEU A C 1
ATOM 2692 O O . LEU A 1 350 ? 17.342 -32.936 -1.601 1.00 83.12 350 LEU A O 1
ATOM 2696 N N . ALA A 1 351 ? 18.025 -31.444 -0.064 1.00 79.06 351 ALA A N 1
ATOM 2697 C CA . ALA A 1 351 ? 17.274 -32.023 1.045 1.00 79.06 351 ALA A CA 1
ATOM 2698 C C . ALA A 1 351 ? 15.753 -31.974 0.813 1.00 79.06 351 ALA A C 1
ATOM 2700 O O . ALA A 1 351 ? 15.064 -32.963 1.066 1.00 79.06 351 ALA A O 1
ATOM 2701 N N . SER A 1 352 ? 15.223 -30.863 0.286 1.00 84.75 352 SER A N 1
ATOM 2702 C CA . SER A 1 352 ? 13.793 -30.749 -0.028 1.00 84.75 352 SER A CA 1
ATOM 2703 C C . SER A 1 352 ? 13.379 -31.602 -1.232 1.00 84.75 352 SER A C 1
ATOM 2705 O O . SER A 1 352 ? 12.297 -32.189 -1.219 1.00 84.75 352 SER A O 1
ATOM 2707 N N . GLY A 1 353 ? 14.251 -31.753 -2.235 1.00 83.12 353 GLY A N 1
ATOM 2708 C CA . GLY A 1 353 ? 14.014 -32.641 -3.377 1.00 83.12 353 GLY A CA 1
ATOM 2709 C C . GLY A 1 353 ? 13.857 -34.113 -2.977 1.00 83.12 353 GLY A C 1
ATOM 2710 O O . GLY A 1 353 ? 12.971 -34.797 -3.486 1.00 83.12 353 GLY A O 1
ATOM 2711 N N . LEU A 1 354 ? 14.654 -34.586 -2.012 1.00 78.06 354 LEU A N 1
ATOM 2712 C CA . LEU A 1 354 ? 14.571 -35.959 -1.493 1.00 78.06 354 LEU A CA 1
ATOM 2713 C C . LEU A 1 354 ? 13.285 -36.232 -0.700 1.00 78.06 354 LEU A C 1
ATOM 2715 O O . LEU A 1 354 ? 12.798 -37.361 -0.698 1.00 78.06 354 LEU A O 1
ATOM 2719 N N . GLN A 1 355 ? 12.721 -35.219 -0.037 1.00 76.12 355 GLN A N 1
ATOM 2720 C CA . GLN A 1 355 ? 11.458 -35.359 0.698 1.00 76.12 355 GLN A CA 1
ATOM 2721 C C . GLN A 1 355 ? 10.239 -35.425 -0.225 1.00 76.12 355 GLN A C 1
ATOM 2723 O O . GLN A 1 355 ? 9.248 -36.034 0.150 1.00 76.12 355 GLN A O 1
ATOM 2728 N N . SER A 1 356 ? 10.310 -34.851 -1.430 1.00 71.31 356 SER A N 1
ATOM 2729 C CA . SER A 1 356 ? 9.207 -34.892 -2.399 1.00 71.31 356 SER A CA 1
ATOM 2730 C C . SER A 1 356 ? 9.082 -36.230 -3.147 1.00 71.31 356 SER A C 1
ATOM 2732 O O . SER A 1 356 ? 8.097 -36.420 -3.858 1.00 71.31 356 SER A O 1
ATOM 2734 N N . GLN A 1 357 ? 10.075 -37.122 -3.048 1.00 65.19 357 GLN A N 1
ATOM 2735 C CA . GLN A 1 357 ? 10.063 -38.446 -3.693 1.00 65.19 357 GLN A CA 1
ATOM 2736 C C . GLN A 1 357 ? 9.649 -39.595 -2.758 1.00 65.19 357 GLN A C 1
ATOM 2738 O O . GLN A 1 357 ? 9.526 -40.728 -3.222 1.00 65.19 357 GLN A O 1
ATOM 2743 N N . ARG A 1 358 ? 9.458 -39.324 -1.463 1.00 60.56 358 ARG A N 1
ATOM 2744 C CA . ARG A 1 358 ? 8.877 -40.265 -0.496 1.00 60.56 358 ARG A CA 1
ATOM 2745 C C . ARG A 1 358 ? 7.412 -39.932 -0.285 1.00 60.56 358 ARG A C 1
ATOM 2747 O O . ARG A 1 358 ? 6.643 -40.897 -0.095 1.00 60.56 358 ARG A O 1
#

Organism: NCBI:txid1095629